Protein AF-A0A6A5FPY8-F1 (afdb_monomer_lite)

InterPro domains:
  IPR012336 Thioredoxin-like fold [PF13905] (32-132)
  IPR029520 Nucleoredoxin-like protein 1 [PTHR47109] (1-208)
  IPR036249 Thioredoxin-like superfamily [SSF52833] (29-131)

Secondary structure (DSSP, 8-state):
--GGGTT---EE--TT---BPPHHHHHHHHTTSEEEEEEE-TT-HHHHHHHHHHHHHHHHHH-TTT-SS--SEEEEEEE--SSHHHHHHHHTTS-TT-EE--TT-THHHHHHHHTT--SSSEEEEE-TTS-EEES--HHHHHHHGGGHHHHHHHHTT----TTS----TTT-----TTHHHHHHHHHHHHHHHHHHHHHHHHHHHHHHGGGSSSSSTTSSSSGGG----------------

pLDDT: mean 72.32, std 20.34, range [32.62, 96.38]

Organism: Perca fluviatilis (NCBI:txid8168)

Radius of gyration: 36.32 Å; chains: 1; bounding box: 71×103×71 Å

Structure (mmCIF, N/CA/C/O backbone):
data_AF-A0A6A5FPY8-F1
#
_entry.id   AF-A0A6A5FPY8-F1
#
loop_
_atom_site.group_PDB
_atom_site.id
_atom_site.type_symbol
_atom_site.label_atom_id
_atom_site.label_alt_id
_atom_site.label_comp_id
_atom_site.label_asym_id
_atom_site.label_entity_id
_atom_site.label_seq_id
_atom_site.pdbx_PDB_ins_code
_atom_site.Cartn_x
_atom_site.Cartn_y
_atom_site.Cartn_z
_atom_site.occupancy
_atom_site.B_iso_or_equiv
_atom_site.auth_seq_id
_atom_site.auth_comp_id
_atom_site.auth_asym_id
_atom_site.auth_atom_id
_atom_site.pdbx_PDB_model_num
ATOM 1 N N . MET A 1 1 ? -8.869 -0.050 -17.313 1.00 49.41 1 MET A N 1
ATOM 2 C CA . MET A 1 1 ? -8.690 1.344 -16.833 1.00 49.41 1 MET A CA 1
ATOM 3 C C . MET A 1 1 ? -9.143 1.339 -15.377 1.00 49.41 1 MET A C 1
ATOM 5 O O . MET A 1 1 ? -9.739 0.342 -15.009 1.00 49.41 1 MET A O 1
ATOM 9 N N . VAL A 1 2 ? -8.739 2.284 -14.524 1.00 54.38 2 VAL A N 1
ATOM 10 C CA . VAL A 1 2 ? -8.772 2.141 -13.049 1.00 54.38 2 VAL A CA 1
ATOM 11 C C . VAL A 1 2 ? -10.206 2.131 -12.484 1.00 54.38 2 VAL A C 1
ATOM 13 O O . VAL A 1 2 ? -10.597 3.055 -11.789 1.00 54.38 2 VAL A O 1
ATOM 16 N N . ASP A 1 3 ? -10.989 1.095 -12.788 1.00 65.38 3 ASP A N 1
ATOM 17 C CA . ASP A 1 3 ? -12.426 0.987 -12.502 1.00 65.38 3 ASP A CA 1
ATOM 18 C C . ASP A 1 3 ? -12.704 0.704 -11.019 1.00 65.38 3 ASP A C 1
ATOM 20 O O . ASP A 1 3 ? -13.787 0.988 -10.518 1.00 65.38 3 ASP A O 1
ATOM 24 N N . LEU A 1 4 ? -11.712 0.181 -10.286 1.00 75.19 4 LEU A N 1
ATOM 25 C CA . LEU A 1 4 ? -11.880 -0.237 -8.891 1.00 75.19 4 LEU A CA 1
ATOM 26 C C . LEU A 1 4 ? -12.152 0.936 -7.933 1.00 75.19 4 LEU A C 1
ATOM 28 O O . LEU A 1 4 ? -12.742 0.730 -6.879 1.00 75.19 4 LEU A O 1
ATOM 32 N N . PHE A 1 5 ? -11.722 2.152 -8.271 1.00 76.38 5 PHE A N 1
ATOM 33 C CA . PHE A 1 5 ? -11.890 3.337 -7.420 1.00 76.38 5 PHE A CA 1
ATOM 34 C C . PHE A 1 5 ? -12.596 4.495 -8.142 1.00 76.38 5 PHE A C 1
ATOM 36 O O . PHE A 1 5 ? -12.531 5.632 -7.680 1.00 76.38 5 PHE A O 1
ATOM 43 N N . VAL A 1 6 ? -13.282 4.217 -9.258 1.00 69.25 6 VAL A N 1
ATOM 44 C CA . VAL A 1 6 ? -14.141 5.206 -9.935 1.00 69.25 6 VAL A CA 1
ATOM 45 C C . VAL A 1 6 ? -15.268 5.616 -8.988 1.00 69.25 6 VAL A C 1
ATOM 47 O O . VAL A 1 6 ? -15.821 4.774 -8.280 1.00 69.25 6 VAL A O 1
ATOM 50 N N . ASP A 1 7 ? -15.562 6.917 -8.938 1.00 68.88 7 ASP A N 1
ATOM 51 C CA . ASP A 1 7 ? -16.538 7.539 -8.029 1.00 68.88 7 ASP A CA 1
ATOM 52 C C . ASP A 1 7 ? -16.247 7.369 -6.525 1.00 68.88 7 ASP A C 1
ATOM 54 O O . ASP A 1 7 ? -17.123 7.599 -5.684 1.00 68.88 7 ASP A O 1
ATOM 58 N N . ARG A 1 8 ? -15.026 6.967 -6.149 1.00 75.06 8 ARG A N 1
ATOM 59 C CA . ARG A 1 8 ? -14.618 6.827 -4.743 1.00 75.06 8 ARG A CA 1
ATOM 60 C C . ARG A 1 8 ? -13.707 7.962 -4.318 1.00 75.06 8 ARG A C 1
ATOM 62 O O . ARG A 1 8 ? -13.007 8.554 -5.131 1.00 75.06 8 ARG A O 1
ATOM 69 N N . VAL A 1 9 ? -13.716 8.246 -3.021 1.00 74.31 9 VAL A N 1
ATOM 70 C CA . VAL A 1 9 ? -12.859 9.263 -2.415 1.00 74.31 9 VAL A CA 1
ATOM 71 C C . VAL A 1 9 ? -11.722 8.549 -1.698 1.00 74.31 9 VAL A C 1
ATOM 73 O O . VAL A 1 9 ? -11.951 7.781 -0.766 1.00 74.31 9 VAL A O 1
ATOM 76 N N . LEU A 1 10 ? -10.495 8.789 -2.155 1.00 79.50 10 LEU A N 1
ATOM 77 C CA . LEU A 1 10 ? -9.287 8.365 -1.458 1.00 79.50 10 LEU A CA 1
ATOM 78 C C . LEU A 1 10 ? -8.707 9.560 -0.714 1.00 79.50 10 LEU A C 1
ATOM 80 O O . LEU A 1 10 ? -8.643 10.668 -1.250 1.00 79.50 10 LEU A O 1
ATOM 84 N N . VAL A 1 11 ? -8.285 9.315 0.520 1.00 80.12 11 VAL A N 1
ATOM 85 C CA . VAL A 1 11 ? -7.683 10.331 1.377 1.00 80.12 11 VAL A CA 1
ATOM 86 C C . VAL A 1 11 ? -6.185 10.090 1.427 1.00 80.12 11 VAL A C 1
ATOM 88 O O . VAL A 1 11 ? -5.723 8.957 1.597 1.00 80.12 11 VAL A O 1
ATOM 91 N N . LYS A 1 12 ? -5.401 11.152 1.265 1.00 78.75 12 LYS A N 1
ATOM 92 C CA . LYS A 1 12 ? -3.952 11.076 1.432 1.00 78.75 12 LYS A CA 1
ATOM 93 C C . LYS A 1 12 ? -3.601 11.107 2.917 1.00 78.75 12 LYS A C 1
ATOM 95 O O . LYS A 1 12 ? -4.128 11.931 3.661 1.00 78.75 12 LYS A O 1
ATOM 100 N N . ASN A 1 13 ? -2.654 10.271 3.341 1.00 75.62 13 ASN A N 1
ATOM 101 C CA . ASN A 1 13 ? -2.117 10.272 4.707 1.00 75.62 13 ASN A CA 1
ATOM 102 C C . ASN A 1 13 ? -1.183 11.477 4.962 1.00 75.62 13 ASN A C 1
ATOM 104 O O . ASN A 1 13 ? -0.002 11.330 5.283 1.00 75.62 13 ASN A O 1
ATOM 108 N N . ASN A 1 14 ? -1.700 12.690 4.761 1.00 66.06 14 ASN A N 1
ATOM 109 C CA . ASN A 1 14 ? -1.032 13.929 5.136 1.00 66.06 14 ASN A CA 1
ATOM 110 C C . ASN A 1 14 ? -1.358 14.280 6.599 1.00 66.06 14 ASN A C 1
ATOM 112 O O . ASN A 1 14 ? -2.357 13.825 7.146 1.00 66.06 14 ASN A O 1
ATOM 116 N N . THR A 1 15 ? -0.510 15.102 7.219 1.00 51.16 15 THR A N 1
ATOM 117 C CA . THR A 1 15 ? -0.594 15.529 8.627 1.00 51.16 15 THR A CA 1
ATOM 118 C C . THR A 1 15 ? -1.984 16.044 9.015 1.00 51.16 15 THR A C 1
ATOM 120 O O . THR A 1 15 ? -2.417 15.788 10.133 1.00 51.16 15 THR A O 1
ATOM 123 N N . ASP A 1 16 ? -2.680 16.698 8.083 1.00 52.81 16 ASP A N 1
ATOM 124 C CA . ASP A 1 16 ? -3.995 17.295 8.317 1.00 52.81 16 ASP A CA 1
ATOM 125 C C . ASP A 1 16 ? -5.167 16.401 7.862 1.00 52.81 16 ASP A C 1
ATOM 127 O O . ASP A 1 16 ? -6.304 16.704 8.167 1.00 52.81 16 ASP A O 1
ATOM 131 N N . GLN A 1 17 ? -4.922 15.299 7.135 1.00 57.72 17 GLN A N 1
ATOM 132 C CA . GLN A 1 17 ? -5.954 14.421 6.533 1.00 57.72 17 GLN A CA 1
ATOM 133 C C . GLN A 1 17 ? -7.037 15.137 5.682 1.00 57.72 17 GLN A C 1
ATOM 135 O O . GLN A 1 17 ? -8.023 14.522 5.287 1.00 57.72 17 GLN A O 1
ATOM 140 N N . ASP A 1 18 ? -6.827 16.408 5.329 1.00 54.47 18 ASP A N 1
ATOM 141 C CA . ASP A 1 18 ? -7.826 17.271 4.680 1.00 54.47 18 ASP A CA 1
ATOM 142 C C . ASP A 1 18 ? -7.813 17.214 3.137 1.00 54.47 18 ASP A C 1
ATOM 144 O O . ASP A 1 18 ? -8.679 17.787 2.468 1.00 54.47 18 ASP A O 1
ATOM 148 N N . GLU A 1 19 ? -6.814 16.558 2.536 1.00 59.34 19 GLU A N 1
ATOM 149 C CA . GLU A 1 19 ? -6.690 16.438 1.078 1.00 59.34 19 GLU A CA 1
ATOM 150 C C . GLU A 1 19 ? -7.495 15.235 0.571 1.00 59.34 19 GLU A C 1
ATOM 152 O O . GLU A 1 19 ? -7.012 14.099 0.542 1.00 59.34 19 GLU A O 1
ATOM 157 N N . LEU A 1 20 ? -8.735 15.507 0.158 1.00 61.75 20 LEU A N 1
ATOM 158 C CA . LEU A 1 20 ? -9.542 14.587 -0.641 1.00 61.75 20 LEU A CA 1
ATOM 159 C C . LEU A 1 20 ? -9.089 14.685 -2.100 1.00 61.75 20 LEU A C 1
ATOM 161 O O . LEU A 1 20 ? -9.213 15.752 -2.707 1.00 61.75 20 LEU A O 1
ATOM 165 N N . ASP A 1 21 ? -8.585 13.592 -2.673 1.00 65.38 21 ASP A N 1
ATOM 166 C CA . ASP A 1 21 ? -8.307 13.565 -4.108 1.00 65.38 21 ASP A CA 1
ATOM 167 C C . ASP A 1 21 ? -9.646 13.490 -4.870 1.00 65.38 21 ASP A C 1
ATOM 169 O O . ASP A 1 21 ? -10.516 12.660 -4.588 1.00 65.38 21 ASP A O 1
ATOM 173 N N . THR A 1 22 ? -9.819 14.357 -5.866 1.00 67.31 22 THR A N 1
ATOM 174 C CA . THR A 1 22 ? -10.908 14.233 -6.843 1.00 67.31 22 THR A CA 1
ATOM 175 C C . THR A 1 22 ? -10.728 12.965 -7.681 1.00 67.31 22 THR A C 1
ATOM 177 O O . THR A 1 22 ? -9.615 12.468 -7.848 1.00 67.31 22 THR A O 1
ATOM 180 N N . GLU A 1 23 ? -11.800 12.464 -8.300 1.00 67.62 23 GLU A N 1
ATOM 181 C CA . GLU A 1 23 ? -11.752 11.282 -9.181 1.00 67.62 23 GLU A CA 1
ATOM 182 C C . GLU A 1 23 ? -10.615 11.365 -10.220 1.00 67.62 23 GLU A C 1
ATOM 184 O O . GLU A 1 23 ? -9.864 10.414 -10.439 1.00 67.62 23 GLU A O 1
ATOM 189 N N . ARG A 1 24 ? -10.421 12.546 -10.818 1.00 70.06 24 ARG A N 1
ATOM 190 C CA . ARG A 1 24 ? -9.355 12.781 -11.797 1.00 70.06 24 ARG A CA 1
ATOM 191 C C . ARG A 1 24 ? -7.959 12.648 -11.187 1.00 70.06 24 ARG A C 1
ATOM 193 O O . ARG A 1 24 ? -7.063 12.131 -11.851 1.00 70.06 24 ARG A O 1
ATOM 200 N N . GLU A 1 25 ? -7.757 13.132 -9.967 1.00 75.38 25 GLU A N 1
ATOM 201 C CA . GLU A 1 25 ? -6.478 13.027 -9.257 1.00 75.38 25 GLU A CA 1
ATOM 202 C C . GLU A 1 25 ? -6.195 11.576 -8.865 1.00 75.38 25 GLU A C 1
ATOM 204 O O . GLU A 1 25 ? -5.083 11.096 -9.083 1.00 75.38 25 GLU A O 1
ATOM 209 N N . ILE A 1 26 ? -7.216 10.842 -8.415 1.00 75.06 26 ILE A N 1
ATOM 210 C CA . ILE A 1 26 ? -7.130 9.404 -8.129 1.00 75.06 26 ILE A CA 1
ATOM 211 C C . ILE A 1 26 ? -6.704 8.636 -9.380 1.00 75.06 26 ILE A C 1
ATOM 213 O O . ILE A 1 26 ? -5.723 7.893 -9.346 1.00 75.06 26 ILE A O 1
ATOM 217 N N . VAL A 1 27 ? -7.381 8.850 -10.511 1.00 73.31 27 VAL A N 1
ATOM 218 C CA . VAL A 1 27 ? -7.033 8.179 -11.771 1.00 73.31 27 VAL A CA 1
ATOM 219 C C . VAL A 1 27 ? -5.588 8.483 -12.167 1.00 73.31 27 VAL A C 1
ATOM 221 O O . VAL A 1 27 ? -4.856 7.556 -12.502 1.00 73.31 27 VAL A O 1
ATOM 224 N N . MET A 1 28 ? -5.143 9.738 -12.069 1.00 76.25 28 MET A N 1
ATOM 225 C CA . MET A 1 28 ? -3.758 10.115 -12.383 1.00 76.25 28 MET A CA 1
ATOM 226 C C . MET A 1 28 ? -2.737 9.456 -11.448 1.00 76.25 28 MET A C 1
ATOM 228 O O . MET A 1 28 ? -1.689 8.998 -11.905 1.00 76.25 28 MET A O 1
ATOM 232 N N . ARG A 1 29 ? -3.036 9.356 -10.146 1.00 77.38 29 ARG A N 1
ATOM 233 C CA . ARG A 1 29 ? -2.152 8.692 -9.177 1.00 77.38 29 ARG A CA 1
ATOM 234 C C . ARG A 1 29 ? -2.042 7.195 -9.431 1.00 77.38 29 ARG A C 1
ATOM 236 O O . ARG A 1 29 ? -0.951 6.653 -9.301 1.00 77.38 29 ARG A O 1
ATOM 243 N N . LEU A 1 30 ? -3.143 6.530 -9.771 1.00 81.94 30 LEU A N 1
ATOM 244 C CA . LEU A 1 30 ? -3.200 5.072 -9.915 1.00 81.94 30 LEU A CA 1
ATOM 245 C C . LEU A 1 30 ? -2.807 4.590 -11.324 1.00 81.94 30 LEU A C 1
ATOM 247 O O . LEU A 1 30 ? -2.454 3.425 -11.510 1.00 81.94 30 LEU A O 1
ATOM 251 N N . GLN A 1 31 ? -2.854 5.464 -12.332 1.00 81.88 31 GLN A N 1
ATOM 252 C CA . GLN A 1 31 ? -2.585 5.094 -13.717 1.00 81.88 31 GLN A CA 1
ATOM 253 C C . GLN A 1 31 ? -1.146 4.600 -13.922 1.00 81.88 31 GLN A C 1
ATOM 255 O O . GLN A 1 31 ? -0.181 5.276 -13.577 1.00 81.88 31 GLN A O 1
ATOM 260 N N . ASN A 1 32 ? -1.007 3.446 -14.588 1.00 83.88 32 ASN A N 1
ATOM 261 C CA . ASN A 1 32 ? 0.286 2.827 -14.914 1.00 83.88 32 ASN A CA 1
ATOM 262 C C . ASN A 1 32 ? 1.158 2.570 -13.669 1.00 83.88 32 ASN A C 1
ATOM 264 O O . ASN A 1 32 ? 2.377 2.731 -13.724 1.00 83.88 32 ASN A O 1
ATOM 268 N N . ARG A 1 33 ? 0.530 2.193 -12.549 1.00 88.06 33 ARG A N 1
ATOM 269 C CA . ARG A 1 33 ? 1.211 1.808 -11.310 1.00 88.06 33 ARG A CA 1
ATOM 270 C C . ARG A 1 33 ? 0.676 0.484 -10.782 1.00 88.06 33 ARG A C 1
ATOM 272 O O . ARG A 1 33 ? -0.492 0.158 -10.977 1.00 88.06 33 ARG A O 1
ATOM 279 N N . ILE A 1 34 ? 1.538 -0.271 -10.110 1.00 91.38 34 ILE A N 1
ATOM 280 C CA . ILE A 1 34 ? 1.124 -1.400 -9.277 1.00 91.38 34 ILE A CA 1
ATOM 281 C C . ILE A 1 34 ? 0.449 -0.839 -8.026 1.00 91.38 34 ILE A C 1
ATOM 283 O O . ILE A 1 34 ? 0.958 0.094 -7.400 1.00 91.38 34 ILE A O 1
ATOM 287 N N . LEU A 1 35 ? -0.687 -1.421 -7.654 1.00 92.44 35 LEU A N 1
ATOM 288 C CA . LEU A 1 35 ? -1.410 -1.048 -6.442 1.00 92.44 35 LEU A CA 1
ATOM 289 C C . LEU A 1 35 ? -1.190 -2.106 -5.369 1.00 92.44 35 LEU A C 1
ATOM 291 O O . LEU A 1 35 ? -1.339 -3.297 -5.625 1.00 92.44 35 LEU A O 1
ATOM 295 N N . MET A 1 36 ? -0.873 -1.668 -4.158 1.00 94.69 36 MET A N 1
ATOM 296 C CA . MET A 1 36 ? -0.806 -2.511 -2.972 1.00 94.69 36 MET A CA 1
ATOM 297 C C . MET A 1 36 ? -1.975 -2.165 -2.064 1.00 94.69 36 MET A C 1
ATOM 299 O O . MET A 1 36 ? -1.989 -1.100 -1.449 1.00 94.69 36 MET A O 1
ATOM 303 N N . LEU A 1 37 ? -2.946 -3.066 -1.970 1.00 94.81 37 LEU A N 1
ATOM 304 C CA . LEU A 1 37 ? -4.042 -2.952 -1.019 1.00 94.81 37 LEU A CA 1
ATOM 305 C C . LEU A 1 37 ? -3.619 -3.614 0.288 1.00 94.81 37 LEU A C 1
ATOM 307 O O . LEU A 1 37 ? -3.503 -4.839 0.365 1.00 94.81 37 LEU A O 1
ATOM 311 N N . TYR A 1 38 ? -3.369 -2.802 1.306 1.00 95.62 38 TYR A N 1
ATOM 312 C CA . TYR A 1 38 ? -2.981 -3.274 2.623 1.00 95.62 38 TYR A CA 1
ATOM 313 C C . TYR A 1 38 ? -4.192 -3.334 3.550 1.00 95.62 38 TYR A C 1
ATOM 315 O O . TYR A 1 38 ? -4.681 -2.307 4.021 1.00 95.62 38 TYR A O 1
ATOM 323 N N . PHE A 1 39 ? -4.652 -4.552 3.823 1.00 95.19 39 PHE A N 1
ATOM 324 C CA . PHE A 1 39 ? -5.707 -4.832 4.786 1.00 95.19 39 PHE A CA 1
ATOM 325 C C . PHE A 1 39 ? -5.082 -5.078 6.155 1.00 95.19 39 PHE A C 1
ATOM 327 O O . PHE A 1 39 ? -4.339 -6.047 6.352 1.00 95.19 39 PHE A O 1
ATOM 334 N N . ALA A 1 40 ? -5.400 -4.206 7.107 1.00 94.19 40 ALA A N 1
ATOM 335 C CA . ALA A 1 40 ? -4.890 -4.297 8.467 1.00 94.19 40 ALA A CA 1
ATOM 336 C C . ALA A 1 40 ? -5.876 -3.723 9.488 1.00 94.19 40 ALA A C 1
ATOM 338 O O . ALA A 1 40 ? -6.875 -3.087 9.149 1.00 94.19 40 ALA A O 1
ATOM 339 N N . SER A 1 41 ? -5.582 -3.993 10.756 1.00 92.50 41 SER A N 1
ATOM 340 C CA . SER A 1 41 ? -6.270 -3.405 11.899 1.00 92.50 41 SER A CA 1
ATOM 341 C C . SER A 1 41 ? -5.267 -3.111 13.012 1.00 92.50 41 SER A C 1
ATOM 343 O O . SER A 1 41 ? -4.366 -3.910 13.278 1.00 92.50 41 SER A O 1
ATOM 345 N N . ALA A 1 42 ? -5.458 -1.990 13.702 1.00 90.56 42 ALA A N 1
ATOM 346 C CA . ALA A 1 42 ? -4.728 -1.602 14.898 1.00 90.56 42 ALA A CA 1
ATOM 347 C C . ALA A 1 42 ? -4.873 -2.627 16.034 1.00 90.56 42 ALA A C 1
ATOM 349 O O . ALA A 1 42 ? -3.939 -2.807 16.812 1.00 90.56 42 ALA A O 1
ATOM 350 N N . ALA A 1 43 ? -6.005 -3.332 16.122 1.00 89.62 43 ALA A N 1
ATOM 351 C CA . ALA A 1 43 ? -6.233 -4.365 17.134 1.00 89.62 43 ALA A CA 1
ATOM 352 C C . ALA A 1 43 ? -5.411 -5.647 16.890 1.00 89.62 43 ALA A C 1
ATOM 354 O O . ALA A 1 43 ? -5.303 -6.495 17.775 1.00 89.62 43 ALA A O 1
ATOM 355 N N . CYS A 1 44 ? -4.835 -5.807 15.696 1.00 90.44 44 CYS A N 1
ATOM 356 C CA . CYS A 1 44 ? -4.111 -7.003 15.295 1.00 90.44 44 CYS A CA 1
ATOM 357 C C . CYS A 1 44 ? -2.601 -6.852 15.543 1.00 90.44 44 CYS A C 1
ATOM 359 O O . CYS A 1 44 ? -1.934 -6.027 14.918 1.00 90.44 44 CYS A O 1
ATOM 361 N N . GLU A 1 45 ? -2.037 -7.677 16.429 1.00 91.00 45 GLU A N 1
ATOM 362 C CA . GLU A 1 45 ? -0.616 -7.603 16.797 1.00 91.00 45 GLU A CA 1
ATOM 363 C C . GLU A 1 45 ? 0.319 -7.891 15.610 1.00 91.00 45 GLU A C 1
ATOM 365 O O . GLU A 1 45 ? 1.283 -7.156 15.390 1.00 91.00 45 GLU A O 1
ATOM 370 N N . SER A 1 46 ? 0.004 -8.895 14.786 1.00 92.69 46 SER A N 1
ATOM 371 C CA . SER A 1 46 ? 0.787 -9.218 13.584 1.00 92.69 46 SER A CA 1
ATOM 372 C C . SER A 1 46 ? 0.809 -8.055 12.583 1.00 92.69 46 SER A C 1
ATOM 374 O O . SER A 1 46 ? 1.843 -7.799 11.968 1.00 92.69 46 SER A O 1
ATOM 376 N N . CYS A 1 47 ? -0.283 -7.288 12.468 1.00 93.06 47 CYS A N 1
ATOM 377 C CA . CYS A 1 47 ? -0.324 -6.074 11.645 1.00 93.06 47 CYS A CA 1
ATOM 378 C C . CYS A 1 47 ? 0.605 -4.986 12.193 1.00 93.06 47 CYS A C 1
ATOM 380 O O . CYS A 1 47 ? 1.275 -4.304 11.419 1.00 9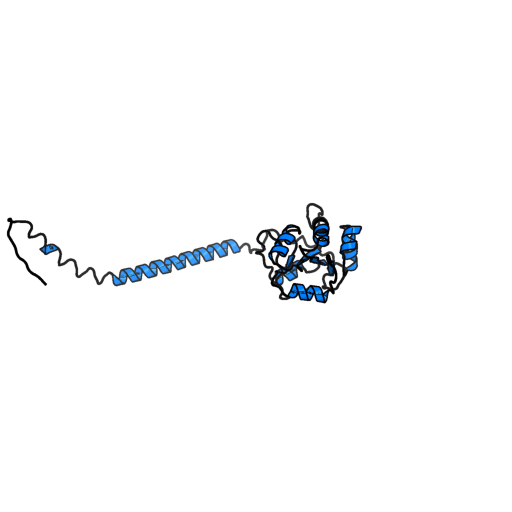3.06 47 CYS A O 1
ATOM 382 N N . GLN A 1 48 ? 0.673 -4.825 13.519 1.00 91.56 48 GLN A N 1
ATOM 383 C CA . GLN A 1 48 ? 1.573 -3.853 14.143 1.00 91.56 48 GLN A CA 1
ATOM 384 C C . GLN A 1 48 ? 3.047 -4.224 13.959 1.00 91.56 48 GLN A C 1
ATOM 386 O O . GLN A 1 48 ? 3.869 -3.333 13.756 1.00 91.56 48 GLN A O 1
ATOM 391 N N . GLN A 1 49 ? 3.375 -5.516 14.010 1.00 93.06 49 GLN A N 1
ATOM 392 C CA . GLN A 1 49 ? 4.733 -6.010 13.768 1.00 93.06 49 GLN A CA 1
ATOM 393 C C . GLN A 1 49 ? 5.137 -5.881 12.293 1.00 93.06 49 GLN A C 1
ATOM 395 O O . GLN A 1 49 ? 6.291 -5.579 12.001 1.00 93.06 49 GLN A O 1
ATOM 400 N N . PHE A 1 50 ? 4.193 -6.071 11.365 1.00 94.19 50 PHE A N 1
ATOM 401 C CA . PHE A 1 50 ? 4.446 -5.981 9.926 1.00 94.19 50 PHE A CA 1
ATOM 402 C C . PHE A 1 50 ? 4.495 -4.539 9.395 1.00 94.19 50 PHE A C 1
ATOM 404 O O . PHE A 1 50 ? 5.244 -4.257 8.461 1.00 94.19 50 PHE A O 1
ATOM 411 N N . ALA A 1 51 ? 3.741 -3.612 9.996 1.00 92.31 51 ALA A N 1
ATOM 412 C CA . ALA A 1 51 ? 3.693 -2.205 9.593 1.00 92.31 51 ALA A CA 1
ATOM 413 C C . ALA A 1 51 ? 5.074 -1.546 9.371 1.00 92.31 51 ALA A C 1
ATOM 415 O O . ALA A 1 51 ? 5.264 -0.984 8.295 1.00 92.31 51 ALA A O 1
ATOM 416 N N . PRO A 1 52 ? 6.061 -1.626 10.293 1.00 93.31 52 PRO A N 1
ATOM 417 C CA . PRO A 1 52 ? 7.374 -1.019 10.062 1.00 93.31 52 PRO A CA 1
ATOM 418 C C . PRO A 1 52 ? 8.112 -1.634 8.866 1.00 93.31 52 PRO A C 1
ATOM 420 O O . PRO A 1 52 ? 8.778 -0.913 8.130 1.00 93.31 52 PRO A O 1
ATOM 423 N N . THR A 1 53 ? 7.972 -2.943 8.636 1.00 93.88 53 THR A N 1
ATOM 424 C CA . THR A 1 53 ? 8.568 -3.612 7.471 1.00 93.88 53 THR A CA 1
ATOM 425 C C . THR A 1 53 ? 7.932 -3.139 6.170 1.00 93.88 53 THR A C 1
ATOM 427 O O . THR A 1 53 ? 8.638 -2.908 5.194 1.00 93.88 53 THR A O 1
ATOM 430 N N . LEU A 1 54 ? 6.608 -2.965 6.153 1.00 93.56 54 LEU A N 1
ATOM 431 C CA . LEU A 1 54 ? 5.897 -2.433 4.993 1.00 93.56 54 LEU A CA 1
ATOM 432 C C . LEU A 1 54 ? 6.293 -0.978 4.702 1.00 93.56 54 LEU A C 1
ATOM 434 O O . LEU A 1 54 ? 6.480 -0.623 3.541 1.00 93.56 54 LEU A O 1
ATOM 438 N N . THR A 1 55 ? 6.438 -0.158 5.746 1.00 92.12 55 THR A N 1
ATOM 439 C CA . THR A 1 55 ? 6.887 1.236 5.636 1.00 92.12 55 THR A CA 1
ATOM 440 C C . THR A 1 55 ? 8.288 1.309 5.029 1.00 92.12 55 THR A C 1
ATOM 442 O O . THR A 1 55 ? 8.458 1.958 4.002 1.00 92.12 55 THR A O 1
ATOM 445 N N . ASP A 1 56 ? 9.258 0.573 5.583 1.00 92.44 56 ASP A N 1
ATOM 446 C CA . ASP A 1 56 ? 10.635 0.519 5.064 1.00 92.44 56 ASP A CA 1
ATOM 447 C C . ASP A 1 56 ? 10.685 -0.016 3.623 1.00 92.44 56 ASP A C 1
ATOM 449 O O . ASP A 1 56 ? 11.367 0.551 2.771 1.00 92.44 56 ASP A O 1
ATOM 453 N N . PHE A 1 57 ? 9.908 -1.058 3.309 1.00 93.44 57 PHE A N 1
ATOM 454 C CA . PHE A 1 57 ? 9.785 -1.581 1.946 1.00 93.44 57 PHE A CA 1
ATOM 455 C C . PHE A 1 57 ? 9.289 -0.513 0.962 1.00 93.44 57 PHE A C 1
ATOM 457 O O . PHE A 1 57 ? 9.872 -0.337 -0.108 1.00 93.44 57 PHE A O 1
ATOM 464 N N . PHE A 1 58 ? 8.224 0.207 1.317 1.00 91.19 58 PHE A N 1
ATOM 465 C CA . PHE A 1 58 ? 7.631 1.219 0.449 1.00 91.19 58 PHE A CA 1
ATOM 466 C C . PHE A 1 58 ? 8.549 2.434 0.277 1.00 91.19 58 PHE A C 1
ATOM 468 O O . PHE A 1 58 ? 8.728 2.915 -0.843 1.00 91.19 58 PHE A O 1
ATOM 475 N N . GLU A 1 59 ? 9.168 2.913 1.356 1.00 89.81 59 GLU A N 1
ATOM 476 C CA . GLU A 1 59 ? 10.102 4.043 1.321 1.00 89.81 59 GLU A CA 1
ATOM 477 C C . GLU A 1 59 ? 11.345 3.720 0.488 1.00 89.81 59 GLU A C 1
ATOM 479 O O . GLU A 1 59 ? 11.715 4.506 -0.378 1.00 89.81 59 GLU A O 1
ATOM 484 N N . ARG A 1 60 ? 11.932 2.526 0.630 1.00 89.62 60 ARG A N 1
ATOM 485 C CA . ARG A 1 60 ? 13.085 2.112 -0.194 1.00 89.62 60 ARG A CA 1
ATOM 486 C C . ARG A 1 60 ? 12.797 2.064 -1.687 1.00 89.62 60 ARG A C 1
ATOM 488 O O . ARG A 1 60 ? 13.722 2.178 -2.484 1.00 89.62 60 ARG A O 1
ATOM 495 N N . LEU A 1 61 ? 11.538 1.862 -2.064 1.00 87.75 61 LEU A N 1
ATOM 496 C CA . LEU A 1 61 ? 11.118 1.812 -3.459 1.00 87.75 61 LEU A CA 1
ATOM 497 C C . LEU A 1 61 ? 10.671 3.172 -3.997 1.00 87.75 61 LEU A C 1
ATOM 499 O O . LEU A 1 61 ? 10.645 3.344 -5.209 1.00 87.75 61 LEU A O 1
ATOM 503 N N . THR A 1 62 ? 10.285 4.126 -3.147 1.00 85.12 62 THR A N 1
ATOM 504 C CA . THR A 1 62 ? 9.598 5.358 -3.588 1.00 85.12 62 THR A CA 1
ATOM 505 C C . THR A 1 62 ? 10.238 6.659 -3.113 1.00 85.12 62 THR A C 1
ATOM 507 O O . THR A 1 62 ? 9.867 7.726 -3.608 1.00 85.12 62 THR A O 1
ATOM 510 N N . ASP A 1 63 ? 11.164 6.607 -2.160 1.00 83.44 63 ASP A N 1
ATOM 511 C CA . ASP A 1 63 ? 11.848 7.778 -1.628 1.00 83.44 63 ASP A CA 1
ATOM 512 C C . ASP A 1 63 ? 13.131 8.080 -2.412 1.00 83.44 63 ASP A C 1
ATOM 514 O O . ASP A 1 63 ? 13.943 7.192 -2.685 1.00 83.44 63 ASP A O 1
ATOM 518 N N . GLU A 1 64 ? 13.319 9.357 -2.737 1.00 79.12 64 GLU A N 1
ATOM 519 C CA . GLU A 1 64 ? 14.481 9.871 -3.466 1.00 79.12 64 GLU A CA 1
ATOM 520 C C . GLU A 1 64 ? 15.790 9.654 -2.702 1.00 79.12 64 GLU A C 1
ATOM 522 O O . GLU A 1 64 ? 16.862 9.597 -3.301 1.00 79.12 64 GLU A O 1
ATOM 527 N N .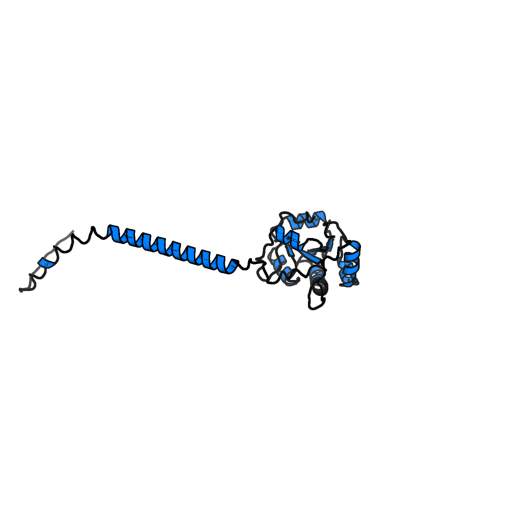 PHE A 1 65 ? 15.718 9.494 -1.377 1.00 78.25 65 PHE A N 1
ATOM 528 C CA . PHE A 1 65 ? 16.880 9.152 -0.569 1.00 78.25 65 PHE A CA 1
ATOM 529 C C . PHE A 1 65 ? 17.464 7.775 -0.921 1.00 78.25 65 PHE A C 1
ATOM 531 O O . PHE A 1 65 ? 18.677 7.580 -0.822 1.00 78.25 65 PHE A O 1
ATOM 538 N N . TYR A 1 66 ? 16.621 6.815 -1.316 1.00 78.12 66 TYR A N 1
ATOM 539 C CA . TYR A 1 66 ? 17.044 5.441 -1.603 1.00 78.12 66 TYR A CA 1
ATOM 540 C C . TYR A 1 66 ? 17.194 5.158 -3.094 1.00 78.12 66 TYR A C 1
ATOM 542 O O . TYR A 1 66 ? 18.023 4.329 -3.474 1.00 78.12 66 TYR A O 1
ATOM 550 N N . VAL A 1 67 ? 16.396 5.818 -3.935 1.00 77.50 67 VAL A N 1
ATOM 551 C CA . VAL A 1 67 ? 16.366 5.571 -5.376 1.00 77.50 67 VAL A CA 1
ATOM 552 C C . VAL A 1 67 ? 16.337 6.876 -6.159 1.00 77.50 67 VAL A C 1
ATOM 554 O O . VAL A 1 67 ? 15.512 7.744 -5.908 1.00 77.50 67 VAL A O 1
ATOM 557 N N . ASP A 1 68 ? 17.163 6.967 -7.204 1.00 70.38 68 ASP A N 1
ATOM 558 C CA . ASP A 1 68 ? 17.119 8.094 -8.151 1.00 70.38 68 ASP A CA 1
ATOM 559 C C . ASP A 1 68 ? 15.758 8.199 -8.863 1.00 70.38 68 ASP A C 1
ATOM 561 O O . ASP A 1 68 ? 15.403 9.240 -9.414 1.00 70.38 68 ASP A O 1
ATOM 565 N N . ARG A 1 69 ? 15.013 7.087 -8.920 1.00 72.69 69 ARG A N 1
ATOM 566 C CA . ARG A 1 69 ? 13.703 6.993 -9.563 1.00 72.69 69 ARG A CA 1
ATOM 567 C C . ARG A 1 69 ? 12.757 6.159 -8.718 1.00 72.69 69 ARG A C 1
ATOM 569 O O . ARG A 1 69 ? 12.948 4.952 -8.585 1.00 72.69 69 ARG A O 1
ATOM 576 N N . GLY A 1 70 ? 11.704 6.800 -8.220 1.00 79.12 70 GLY A N 1
ATOM 577 C CA . GLY A 1 70 ? 10.641 6.117 -7.495 1.00 79.12 70 GLY A CA 1
ATOM 578 C C . GLY A 1 70 ? 9.950 5.054 -8.354 1.00 79.12 70 GLY A C 1
ATOM 579 O O . GLY A 1 70 ? 9.641 5.271 -9.531 1.00 79.12 70 GLY A O 1
ATOM 580 N N . ALA A 1 71 ? 9.689 3.905 -7.742 1.00 83.69 71 ALA A N 1
ATOM 581 C CA . ALA A 1 71 ? 8.885 2.829 -8.286 1.00 83.69 71 ALA A CA 1
ATOM 582 C C . ALA A 1 71 ? 7.473 3.316 -8.644 1.00 83.69 71 ALA A C 1
ATOM 584 O O . ALA A 1 71 ? 6.878 4.168 -7.976 1.00 83.69 71 ALA A O 1
ATOM 585 N N . GLN A 1 72 ? 6.893 2.725 -9.688 1.00 86.69 72 GLN A N 1
ATOM 586 C CA . GLN A 1 72 ? 5.505 2.950 -10.086 1.00 86.69 72 GLN A CA 1
ATOM 587 C C . GLN A 1 72 ? 4.573 2.139 -9.179 1.00 86.69 72 GLN A C 1
ATOM 589 O O . GLN A 1 72 ? 3.900 1.210 -9.618 1.00 86.69 72 GLN A O 1
ATOM 594 N N . LEU A 1 73 ? 4.565 2.492 -7.895 1.00 88.56 73 LEU A N 1
ATOM 595 C CA . LEU A 1 73 ? 3.904 1.760 -6.823 1.00 88.56 73 LEU A CA 1
ATOM 596 C C . LEU A 1 73 ? 3.031 2.706 -5.995 1.00 88.56 73 LEU A C 1
ATOM 598 O O . LEU A 1 73 ? 3.456 3.813 -5.662 1.00 88.56 73 LEU A O 1
ATOM 602 N N . VAL A 1 74 ? 1.823 2.269 -5.645 1.00 90.38 74 VAL A N 1
ATOM 603 C CA . VAL A 1 74 ? 0.921 3.000 -4.745 1.00 90.38 74 VAL A CA 1
ATOM 604 C C . VAL A 1 74 ? 0.495 2.088 -3.610 1.00 90.38 74 VAL A C 1
ATOM 606 O O . VAL A 1 74 ? 0.022 0.978 -3.846 1.00 90.38 74 VAL A O 1
ATOM 609 N N . LEU A 1 75 ? 0.634 2.576 -2.380 1.00 92.00 75 LEU A N 1
ATOM 610 C CA . LEU A 1 75 ? 0.148 1.904 -1.183 1.00 92.00 75 LEU A CA 1
ATOM 611 C C . LEU A 1 75 ? -1.207 2.486 -0.779 1.00 92.00 75 LEU A C 1
ATOM 613 O O . LEU A 1 75 ? -1.307 3.686 -0.521 1.00 92.00 75 LEU A O 1
ATOM 617 N N . LEU A 1 76 ? -2.220 1.626 -0.698 1.00 92.12 76 LEU A N 1
ATOM 618 C CA . LEU A 1 76 ? -3.564 1.964 -0.247 1.00 92.12 76 LEU A CA 1
ATOM 619 C C . LEU A 1 76 ? -3.899 1.163 1.012 1.00 92.12 76 LEU A C 1
ATOM 621 O O . LEU A 1 76 ? -3.982 -0.064 0.983 1.00 92.12 76 LEU A O 1
ATOM 625 N N . TYR A 1 77 ? -4.082 1.863 2.126 1.00 93.75 77 TYR A N 1
ATOM 626 C CA . TYR A 1 77 ? -4.468 1.284 3.402 1.00 93.75 77 TYR A CA 1
ATOM 627 C C . TYR A 1 77 ? -5.987 1.148 3.509 1.00 93.75 77 TYR A C 1
ATOM 629 O O . TYR A 1 77 ? -6.739 2.110 3.343 1.00 93.75 77 TYR A O 1
ATOM 637 N N . ILE A 1 78 ? -6.434 -0.063 3.828 1.00 93.25 78 ILE A N 1
ATOM 638 C CA . ILE A 1 78 ? -7.834 -0.393 4.063 1.00 93.25 78 ILE A CA 1
ATOM 639 C C . ILE A 1 78 ? -7.949 -0.833 5.516 1.00 93.25 78 ILE A C 1
ATOM 641 O O . ILE A 1 78 ? -7.597 -1.960 5.877 1.00 93.25 78 ILE A O 1
ATOM 645 N N . SER A 1 79 ? -8.451 0.074 6.350 1.00 93.00 79 SER A N 1
ATOM 646 C CA . SER A 1 79 ? -8.720 -0.234 7.749 1.00 93.00 79 SER A CA 1
ATOM 647 C C . SER A 1 79 ? -9.870 -1.235 7.862 1.00 93.00 79 SER A C 1
ATOM 649 O O . SER A 1 79 ? -10.950 -1.027 7.304 1.00 93.00 79 SER A O 1
ATOM 651 N N . LEU A 1 80 ? -9.656 -2.290 8.644 1.00 91.81 80 LEU A N 1
ATOM 652 C CA . LEU A 1 80 ? -10.697 -3.199 9.132 1.00 91.81 80 LEU A CA 1
ATOM 653 C C . LEU A 1 80 ? -10.968 -2.998 10.632 1.00 91.81 80 LEU A C 1
ATOM 655 O O . LEU A 1 80 ? -11.462 -3.903 11.306 1.00 91.81 80 LEU A O 1
ATOM 659 N N . ASP A 1 81 ? -10.620 -1.816 11.143 1.00 91.06 81 ASP A N 1
ATOM 660 C CA . ASP A 1 81 ? -10.817 -1.424 12.534 1.00 91.06 81 ASP A CA 1
ATOM 661 C C . ASP A 1 81 ? -12.293 -1.227 12.878 1.00 91.06 81 ASP A C 1
ATOM 663 O O . ASP A 1 81 ? -13.148 -1.036 12.006 1.00 91.06 81 ASP A O 1
ATOM 667 N N . GLN A 1 82 ? -12.579 -1.270 14.180 1.00 87.94 82 GLN A N 1
ATOM 668 C CA . GLN A 1 82 ? -13.921 -1.068 14.731 1.00 87.94 82 GLN A CA 1
ATOM 669 C C . GLN A 1 82 ? -14.175 0.383 15.157 1.00 87.94 82 GLN A C 1
ATOM 671 O O . GLN A 1 82 ? -15.301 0.710 15.532 1.00 87.94 82 GLN A O 1
ATOM 676 N N . SER A 1 83 ? -13.151 1.241 15.123 1.00 90.81 83 SER A N 1
ATOM 677 C CA . SER A 1 83 ? -13.279 2.672 15.388 1.00 90.81 83 SER A CA 1
ATOM 678 C C . SER A 1 83 ? -12.358 3.510 14.500 1.00 90.81 83 SER A C 1
ATOM 680 O O . SER A 1 83 ? -11.300 3.056 14.062 1.00 90.81 83 SER A O 1
ATOM 682 N N . GLU A 1 84 ? -12.763 4.758 14.273 1.00 90.56 84 GLU A N 1
ATOM 683 C CA . GLU A 1 84 ? -11.980 5.773 13.563 1.00 90.56 84 GLU A CA 1
ATOM 684 C C . GLU A 1 84 ? -10.663 6.082 14.297 1.00 90.56 84 GLU A C 1
ATOM 686 O O . GLU A 1 84 ? -9.594 6.064 13.694 1.00 90.56 84 GLU A O 1
ATOM 691 N N . GLU A 1 85 ? -10.704 6.216 15.628 1.00 89.94 85 GLU A N 1
ATOM 692 C CA . GLU A 1 85 ? -9.513 6.451 16.462 1.00 89.94 85 GLU A CA 1
ATOM 693 C C . GLU A 1 85 ? -8.430 5.371 16.273 1.00 89.94 85 GLU A C 1
ATOM 695 O O . GLU A 1 85 ? -7.229 5.656 16.254 1.00 89.94 85 GLU A O 1
ATOM 700 N N . GLN A 1 86 ? -8.844 4.107 16.119 1.00 90.75 86 GLN A N 1
ATOM 701 C CA . GLN A 1 86 ? -7.929 2.997 15.845 1.00 90.75 86 GLN A CA 1
ATOM 702 C C . GLN A 1 86 ? -7.261 3.171 14.481 1.00 90.75 86 GLN A C 1
ATOM 704 O O . GLN A 1 86 ? -6.032 3.074 14.391 1.00 90.75 86 GLN A O 1
ATOM 709 N N . GLN A 1 87 ? -8.049 3.490 13.454 1.00 91.25 87 GLN A N 1
ATOM 710 C CA . GLN A 1 87 ? -7.557 3.771 12.110 1.00 91.25 87 GLN A CA 1
ATOM 711 C C . GLN A 1 87 ? -6.551 4.931 12.111 1.00 91.25 87 GLN A C 1
ATOM 713 O O . GLN A 1 87 ? -5.442 4.770 11.598 1.00 91.25 87 GLN A O 1
ATOM 718 N N . GLU A 1 88 ? -6.878 6.058 12.740 1.00 89.50 88 GLU A N 1
ATOM 719 C CA . GLU A 1 88 ? -5.981 7.214 12.843 1.00 89.50 88 GLU A CA 1
ATOM 720 C C . GLU A 1 88 ? -4.676 6.879 13.571 1.00 89.50 88 GLU A C 1
ATOM 722 O O . GLU A 1 88 ? -3.584 7.263 13.141 1.00 89.50 88 GLU A O 1
ATOM 727 N N . SER A 1 89 ? -4.763 6.147 14.685 1.00 90.12 89 SER A N 1
ATOM 728 C CA . SER A 1 89 ? -3.585 5.753 15.460 1.00 90.12 89 SER A CA 1
ATOM 729 C C . SER A 1 89 ? -2.629 4.871 14.650 1.00 90.12 89 SER A C 1
ATOM 731 O O . SER A 1 89 ? -1.409 4.965 14.806 1.00 90.12 89 SER A O 1
ATOM 733 N N . PHE A 1 90 ? -3.177 4.035 13.767 1.00 90.19 90 PHE A N 1
ATOM 734 C CA . PHE A 1 90 ? -2.410 3.133 12.922 1.00 90.19 90 PHE A CA 1
ATOM 735 C C . PHE A 1 90 ? -1.841 3.839 11.690 1.00 90.19 90 PHE A C 1
ATOM 737 O O . PHE A 1 90 ? -0.687 3.599 11.338 1.00 90.19 90 PHE A O 1
ATOM 744 N N . LEU A 1 91 ? -2.589 4.774 11.096 1.00 89.69 91 LEU A N 1
ATOM 745 C CA . LEU A 1 91 ? -2.131 5.619 9.987 1.00 89.69 91 LEU A CA 1
ATOM 746 C C . LEU A 1 91 ? -0.846 6.387 10.323 1.00 89.69 91 LEU A C 1
ATOM 748 O O . LEU A 1 91 ? 0.028 6.520 9.469 1.00 89.69 91 LEU A O 1
ATOM 752 N N . LYS A 1 92 ? -0.668 6.799 11.587 1.00 88.44 92 LYS A N 1
ATOM 753 C CA . LYS A 1 92 ? 0.567 7.447 12.076 1.00 88.44 92 LYS A CA 1
ATOM 754 C C . LYS A 1 92 ? 1.820 6.568 11.961 1.00 88.44 92 LYS A C 1
ATOM 756 O O . LYS A 1 92 ? 2.927 7.096 12.012 1.00 88.44 92 LYS A O 1
ATOM 761 N N . LYS A 1 93 ? 1.666 5.244 11.848 1.00 87.44 93 LYS A N 1
ATOM 762 C CA . LYS A 1 93 ? 2.769 4.279 11.681 1.00 87.44 93 LYS A CA 1
ATOM 763 C C . LYS A 1 93 ? 3.076 3.970 10.209 1.00 87.44 93 LYS A C 1
ATOM 765 O O . LYS A 1 93 ? 4.080 3.315 9.930 1.00 87.44 93 LYS A O 1
ATOM 770 N N . LEU A 1 94 ? 2.209 4.391 9.289 1.00 88.38 94 LEU A N 1
ATOM 771 C CA . LEU A 1 94 ? 2.337 4.152 7.853 1.00 88.38 94 LEU A CA 1
ATOM 772 C C . LEU A 1 94 ? 3.033 5.328 7.144 1.00 88.38 94 LEU A C 1
ATOM 774 O O . LEU A 1 94 ? 3.077 6.433 7.690 1.00 88.38 94 LEU A O 1
ATOM 778 N N . PRO A 1 95 ? 3.558 5.127 5.918 1.00 85.69 95 PRO A N 1
ATOM 779 C CA . PRO A 1 95 ? 4.190 6.199 5.155 1.00 85.69 95 PRO A CA 1
ATOM 780 C C . PRO A 1 95 ? 3.216 7.348 4.871 1.00 85.69 95 PRO A C 1
ATOM 782 O O . PRO A 1 95 ? 2.058 7.119 4.526 1.00 85.69 95 PRO A O 1
ATOM 785 N N . LYS A 1 96 ? 3.697 8.596 4.888 1.00 81.31 96 LYS A N 1
ATOM 786 C CA . LYS A 1 96 ? 2.873 9.782 4.560 1.00 81.31 96 LYS A CA 1
ATOM 787 C C . LYS A 1 96 ? 2.381 9.818 3.107 1.00 81.31 96 LYS A C 1
ATOM 789 O O . LYS A 1 96 ? 1.420 10.501 2.771 1.00 81.31 96 LYS A O 1
ATOM 794 N N . LYS A 1 97 ? 3.071 9.099 2.217 1.00 81.81 97 LYS A N 1
ATOM 795 C CA . LYS A 1 97 ? 2.719 8.987 0.794 1.00 81.81 97 LYS A CA 1
ATOM 796 C C . LYS A 1 97 ? 1.621 7.941 0.530 1.00 81.81 97 LYS A C 1
ATOM 798 O O . LYS A 1 97 ? 1.234 7.781 -0.625 1.00 81.81 97 LYS A O 1
ATOM 803 N N . CYS A 1 98 ? 1.131 7.223 1.549 1.00 87.12 98 CYS A N 1
ATOM 804 C CA . CYS A 1 98 ? 0.054 6.254 1.357 1.00 87.12 98 CYS A CA 1
ATOM 805 C C . CYS A 1 98 ? -1.318 6.931 1.209 1.00 87.12 98 CYS A C 1
ATOM 807 O O . CYS A 1 98 ? -1.558 8.036 1.705 1.00 87.12 98 CYS A O 1
ATOM 809 N N . LEU A 1 99 ? -2.213 6.243 0.507 1.00 88.62 99 LEU A N 1
ATOM 810 C CA . LEU A 1 99 ? -3.629 6.583 0.403 1.00 88.62 99 LEU A CA 1
ATOM 811 C C . LEU A 1 99 ? -4.427 5.692 1.354 1.00 88.62 99 LEU A C 1
ATOM 813 O O . LEU A 1 99 ? -3.990 4.588 1.676 1.00 88.62 99 LEU A O 1
ATOM 817 N N . PHE A 1 100 ? -5.602 6.128 1.786 1.00 89.94 100 PHE A N 1
ATOM 818 C CA . PHE A 1 100 ? -6.494 5.313 2.601 1.00 89.94 100 PHE A CA 1
ATOM 819 C C . PHE A 1 100 ? -7.966 5.614 2.317 1.00 89.94 100 PHE A C 1
ATOM 821 O O . PHE A 1 100 ? -8.307 6.640 1.727 1.00 89.94 100 PHE A O 1
ATOM 828 N N . LEU A 1 101 ? -8.838 4.692 2.727 1.00 87.56 101 LEU A N 1
ATOM 829 C CA . LEU A 1 101 ? -10.288 4.891 2.708 1.00 87.56 101 LEU A CA 1
ATOM 830 C C . LEU A 1 101 ? -10.764 5.460 4.040 1.00 87.56 101 LEU A C 1
ATOM 832 O O . LEU A 1 101 ? -10.372 4.956 5.097 1.00 87.56 101 LEU A O 1
ATOM 836 N N . ALA A 1 102 ? -11.640 6.464 3.982 1.00 86.94 102 ALA A N 1
ATOM 837 C CA . ALA A 1 102 ? -12.301 7.008 5.164 1.00 86.94 102 ALA A CA 1
ATOM 838 C C . ALA A 1 102 ? -12.992 5.895 5.968 1.00 86.94 102 ALA A C 1
ATOM 840 O O . ALA A 1 102 ? -13.464 4.898 5.407 1.00 86.94 102 ALA A O 1
ATOM 841 N N . TYR A 1 103 ? -13.046 6.055 7.290 1.00 85.62 103 TYR A N 1
ATOM 842 C CA . TYR A 1 103 ? -13.631 5.044 8.164 1.00 85.62 103 TYR A CA 1
ATOM 843 C C . TYR A 1 103 ? -15.119 4.818 7.835 1.00 85.62 103 TYR A C 1
ATOM 845 O O . TYR A 1 103 ? -15.603 3.688 7.820 1.00 85.62 103 TYR A O 1
ATOM 853 N N . GLU A 1 104 ? -15.860 5.850 7.463 1.00 85.31 104 GLU A N 1
ATOM 854 C CA . GLU A 1 104 ? -17.289 5.753 7.155 1.00 85.31 104 GLU A CA 1
ATOM 855 C C . GLU A 1 104 ? -17.566 5.024 5.833 1.00 85.31 104 GLU A C 1
ATOM 857 O O . GLU A 1 104 ? -18.704 4.617 5.589 1.00 85.31 104 GLU A O 1
ATOM 862 N N . ASP A 1 105 ? -16.552 4.833 4.981 1.00 86.00 105 ASP A N 1
ATOM 863 C CA . ASP A 1 105 ? -16.745 4.274 3.648 1.00 86.00 105 ASP A CA 1
ATOM 864 C C . ASP A 1 105 ? -17.116 2.772 3.724 1.00 86.00 105 ASP A C 1
ATOM 866 O O . ASP A 1 105 ? -16.319 1.949 4.206 1.00 86.00 105 ASP A O 1
ATOM 870 N N . PRO A 1 106 ? -18.309 2.363 3.237 1.00 87.50 106 PRO A N 1
ATOM 871 C CA . PRO A 1 106 ? -18.706 0.955 3.198 1.00 87.50 106 PRO A CA 1
ATOM 872 C C . PRO A 1 106 ? -17.806 0.111 2.286 1.00 87.50 106 PRO A C 1
ATOM 874 O O . PRO A 1 106 ? -17.714 -1.109 2.473 1.00 87.50 106 PRO A O 1
ATOM 877 N N . TYR A 1 107 ? -17.093 0.743 1.349 1.00 88.56 107 TYR A N 1
ATOM 878 C CA . TYR A 1 107 ? -16.241 0.078 0.375 1.00 88.56 107 TYR A CA 1
ATOM 879 C C . TYR A 1 107 ? -15.105 -0.720 1.023 1.00 88.56 107 TYR A C 1
ATOM 881 O O . TYR A 1 107 ? -14.679 -1.738 0.483 1.00 88.56 107 TYR A O 1
ATOM 889 N N . ARG A 1 108 ? -14.685 -0.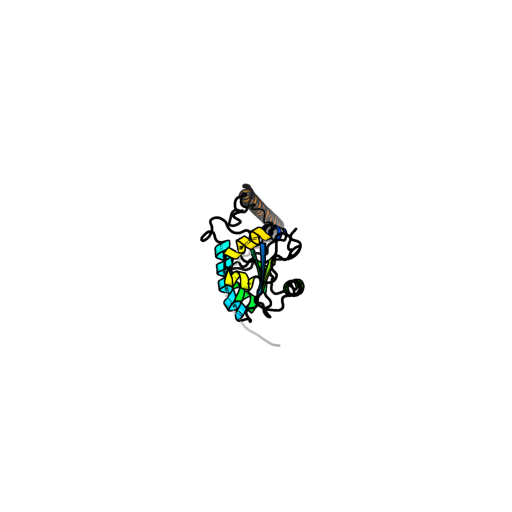362 2.247 1.00 90.12 108 ARG A N 1
ATOM 890 C CA . ARG A 1 108 ? -13.719 -1.150 3.038 1.00 90.12 108 ARG A CA 1
ATOM 891 C C . ARG A 1 108 ? -14.160 -2.611 3.198 1.00 90.12 108 ARG A C 1
ATOM 893 O O . ARG A 1 108 ? -13.348 -3.531 3.092 1.00 90.12 108 ARG A O 1
ATOM 900 N N . ARG A 1 109 ? -15.460 -2.839 3.428 1.00 90.25 109 ARG A N 1
ATOM 901 C CA . ARG A 1 109 ? -16.042 -4.185 3.585 1.00 90.25 109 ARG A CA 1
ATOM 902 C C . ARG A 1 109 ? -16.244 -4.879 2.243 1.00 90.25 109 ARG A C 1
ATOM 904 O O . ARG A 1 109 ? -16.027 -6.086 2.158 1.00 90.25 109 ARG A O 1
ATOM 911 N N . GLU A 1 110 ? -16.621 -4.127 1.212 1.00 91.56 110 GLU A N 1
ATOM 912 C CA . GLU A 1 110 ? -16.759 -4.645 -0.153 1.00 91.56 110 GLU A CA 1
ATOM 913 C C . GLU A 1 110 ? -15.414 -5.141 -0.691 1.00 91.56 110 GLU A C 1
ATOM 915 O O . GLU A 1 110 ? -15.338 -6.267 -1.172 1.00 91.56 110 GLU A O 1
ATOM 920 N N . LEU A 1 111 ? -14.336 -4.372 -0.513 1.00 91.31 111 LEU A N 1
ATOM 921 C CA . LEU A 1 111 ? -12.977 -4.765 -0.896 1.00 91.31 111 LEU A CA 1
ATOM 922 C C . LEU A 1 111 ? -12.512 -6.015 -0.147 1.00 91.31 111 LEU A C 1
ATOM 924 O O . LEU A 1 111 ? -11.957 -6.926 -0.759 1.00 91.31 111 LEU A O 1
ATOM 928 N N . LYS A 1 112 ? -12.784 -6.104 1.162 1.00 91.75 112 LYS A N 1
ATOM 929 C CA . LYS A 1 112 ? -12.470 -7.307 1.946 1.00 91.75 112 LYS A CA 1
ATOM 930 C C . LYS A 1 112 ? -13.128 -8.553 1.344 1.00 91.75 112 LYS A C 1
ATOM 932 O O . LYS A 1 112 ? -12.477 -9.589 1.224 1.00 91.75 112 LYS A O 1
ATOM 937 N N . ALA A 1 113 ? -14.407 -8.451 0.980 1.00 92.06 113 ALA A N 1
ATOM 938 C CA . ALA A 1 113 ? -15.154 -9.549 0.374 1.00 92.06 113 ALA A CA 1
ATOM 939 C C . ALA A 1 113 ? -14.676 -9.851 -1.057 1.00 92.06 113 ALA A C 1
ATOM 941 O O . ALA A 1 113 ? -14.481 -11.011 -1.398 1.00 92.06 113 ALA A O 1
ATOM 942 N N . MET A 1 114 ? -14.430 -8.818 -1.867 1.00 90.81 114 MET A N 1
ATOM 943 C CA . MET A 1 114 ? -13.991 -8.935 -3.261 1.00 90.81 114 MET A CA 1
ATOM 944 C C . MET A 1 114 ? -12.652 -9.666 -3.391 1.00 90.81 114 MET A C 1
ATOM 946 O O . MET A 1 114 ? -12.488 -10.498 -4.279 1.00 90.81 114 MET A O 1
ATOM 950 N N . PHE A 1 115 ? -11.712 -9.382 -2.488 1.00 91.25 115 PHE A N 1
ATOM 951 C CA . PHE A 1 115 ? -10.398 -10.027 -2.462 1.00 91.25 115 PHE A CA 1
ATOM 952 C C . PHE A 1 115 ? -10.326 -11.237 -1.526 1.00 91.25 115 PHE A C 1
ATOM 954 O O . PHE A 1 115 ? -9.250 -11.798 -1.341 1.00 91.25 115 PHE A O 1
ATOM 961 N N . ASN A 1 116 ? -11.464 -11.656 -0.963 1.00 91.25 116 ASN A N 1
ATOM 962 C CA . ASN A 1 116 ? -11.585 -12.843 -0.121 1.00 91.25 116 ASN A CA 1
ATOM 963 C C . ASN A 1 116 ? -10.570 -12.862 1.044 1.00 91.25 116 ASN A C 1
ATOM 965 O O . ASN A 1 116 ? -9.921 -13.871 1.314 1.00 91.25 116 ASN A O 1
ATOM 969 N N . VAL A 1 117 ? -10.407 -11.720 1.723 1.00 91.19 117 VAL A N 1
ATOM 970 C CA . VAL A 1 117 ? -9.404 -11.556 2.786 1.00 91.19 117 VAL A CA 1
ATOM 971 C C . VAL A 1 117 ? -9.884 -12.212 4.081 1.00 91.19 117 VAL A C 1
ATOM 973 O O . VAL A 1 117 ? -10.732 -11.670 4.800 1.00 91.19 117 VAL A O 1
ATOM 976 N N . GLU A 1 118 ? -9.318 -13.380 4.378 1.00 88.38 118 GLU A N 1
ATOM 977 C CA . GLU A 1 118 ? -9.629 -14.181 5.569 1.00 88.38 118 GLU A CA 1
ATOM 978 C C . GLU A 1 118 ? -8.744 -13.817 6.771 1.00 88.38 118 GLU A C 1
ATOM 980 O O . GLU A 1 118 ? -9.234 -13.744 7.899 1.00 88.38 118 GLU A O 1
ATOM 985 N N . GLU A 1 119 ? -7.465 -13.519 6.529 1.00 90.06 119 GLU A N 1
ATOM 986 C CA . GLU A 1 119 ? -6.448 -13.315 7.567 1.00 90.06 119 GLU A CA 1
ATOM 987 C C . GLU A 1 119 ? -5.787 -11.932 7.476 1.00 90.06 119 GLU A C 1
ATOM 989 O O . GLU A 1 119 ? -5.747 -11.304 6.415 1.00 90.06 119 GLU A O 1
ATOM 994 N N . LEU A 1 120 ? -5.253 -11.449 8.604 1.00 91.75 120 LEU A N 1
ATOM 995 C CA . LEU A 1 120 ? -4.535 -10.176 8.698 1.00 91.75 120 LEU A CA 1
ATOM 996 C C . LEU A 1 120 ? -3.136 -10.370 9.311 1.00 91.75 120 LEU A C 1
ATOM 998 O O . LEU A 1 120 ? -2.992 -11.149 10.259 1.00 91.75 120 LEU A O 1
ATOM 1002 N N . PRO A 1 121 ? -2.113 -9.631 8.843 1.00 93.62 121 PRO A N 1
ATOM 1003 C CA . PRO A 1 121 ? -2.138 -8.687 7.720 1.00 93.62 121 PRO A CA 1
ATOM 1004 C C . PRO A 1 121 ? -2.255 -9.389 6.359 1.00 93.62 121 PRO A C 1
ATOM 1006 O O . PRO A 1 121 ? -1.713 -10.475 6.170 1.00 93.62 121 PRO A O 1
ATOM 1009 N N . THR A 1 122 ? -2.900 -8.732 5.392 1.00 96.31 122 THR A N 1
ATOM 1010 C CA . THR A 1 122 ? -2.901 -9.165 3.984 1.00 96.31 122 THR A CA 1
ATOM 1011 C C . THR A 1 122 ? -2.551 -7.990 3.082 1.00 96.31 122 THR A C 1
ATOM 1013 O O . THR A 1 122 ? -3.104 -6.900 3.221 1.00 96.31 122 THR A O 1
ATOM 1016 N N . VAL A 1 123 ? -1.631 -8.219 2.144 1.00 96.38 123 VAL A N 1
ATOM 1017 C CA . VAL A 1 123 ? -1.256 -7.247 1.110 1.00 96.38 123 VAL A CA 1
ATOM 1018 C C . VAL A 1 123 ? -1.613 -7.832 -0.246 1.00 96.38 123 VAL A C 1
ATOM 1020 O O . VAL A 1 123 ? -0.928 -8.735 -0.722 1.00 96.38 123 VAL A O 1
ATOM 1023 N N . VAL A 1 124 ? -2.670 -7.323 -0.871 1.00 95.94 124 VAL A N 1
ATOM 1024 C CA . VAL A 1 124 ? -3.040 -7.713 -2.235 1.00 95.94 124 VAL A CA 1
ATOM 1025 C C . VAL A 1 124 ? -2.290 -6.812 -3.206 1.00 95.94 124 VAL A C 1
ATOM 1027 O O . VAL A 1 124 ? -2.361 -5.589 -3.097 1.00 95.94 124 VAL A O 1
ATOM 1030 N N . VAL A 1 125 ? -1.586 -7.404 -4.164 1.00 94.94 125 VAL A N 1
ATOM 1031 C CA . VAL A 1 125 ? -0.880 -6.668 -5.216 1.00 94.94 125 VAL A CA 1
ATOM 1032 C C . VAL A 1 125 ? -1.698 -6.756 -6.494 1.00 94.94 125 VAL A C 1
ATOM 1034 O O . VAL A 1 125 ? -2.008 -7.852 -6.968 1.00 94.94 125 VAL A O 1
ATOM 1037 N N . LEU A 1 126 ? -2.041 -5.601 -7.054 1.00 93.06 126 LEU A N 1
ATOM 1038 C CA . LEU A 1 126 ? -2.800 -5.474 -8.290 1.00 93.06 126 LEU A CA 1
ATOM 1039 C C . LEU A 1 126 ? -1.936 -4.883 -9.398 1.00 93.06 126 LEU A C 1
ATOM 1041 O O . LEU A 1 126 ? -1.111 -3.993 -9.172 1.00 93.06 126 LEU A O 1
ATOM 1045 N N . ARG A 1 127 ? -2.182 -5.351 -10.616 1.00 91.56 127 ARG A N 1
ATOM 1046 C CA . ARG A 1 127 ? -1.649 -4.751 -11.838 1.00 91.56 127 ARG A CA 1
ATOM 1047 C C . ARG A 1 127 ? -2.321 -3.391 -12.116 1.00 91.56 127 ARG A C 1
ATOM 1049 O O . ARG A 1 127 ? -3.382 -3.104 -11.554 1.00 91.56 127 ARG A O 1
ATOM 1056 N N . PRO A 1 128 ? -1.770 -2.571 -13.033 1.00 87.12 128 PRO A N 1
ATOM 1057 C CA . PRO A 1 128 ? -2.384 -1.300 -13.436 1.00 87.12 128 PRO A CA 1
ATOM 1058 C C . PRO A 1 128 ? -3.797 -1.412 -14.036 1.00 87.12 128 PRO A C 1
ATOM 1060 O O . PRO A 1 128 ? -4.517 -0.418 -14.116 1.00 87.12 128 PRO A O 1
ATOM 1063 N N . ASP A 1 129 ? -4.197 -2.601 -14.490 1.00 84.12 129 ASP A N 1
ATOM 1064 C CA . ASP A 1 129 ? -5.549 -2.911 -14.969 1.00 84.12 129 ASP A CA 1
ATOM 1065 C C . ASP A 1 129 ? -6.505 -3.361 -13.845 1.00 84.12 129 ASP A C 1
ATOM 1067 O O . ASP A 1 129 ? -7.621 -3.785 -14.129 1.00 84.12 129 ASP A O 1
ATOM 1071 N N . CYS A 1 130 ? -6.071 -3.261 -12.583 1.00 86.19 130 CYS A N 1
ATOM 1072 C CA . CYS A 1 130 ? -6.765 -3.729 -11.382 1.00 86.19 130 CYS A CA 1
ATOM 1073 C C . CYS A 1 130 ? -6.955 -5.256 -11.299 1.00 86.19 130 CYS A C 1
ATOM 1075 O O . CYS A 1 130 ? -7.662 -5.730 -10.409 1.00 86.19 130 CYS A O 1
ATOM 1077 N N . SER A 1 131 ? -6.303 -6.045 -12.161 1.00 89.81 131 SER A N 1
ATOM 1078 C CA . SER A 1 131 ? -6.275 -7.502 -12.016 1.00 89.81 131 SER A CA 1
ATOM 1079 C C . SER A 1 131 ? -5.353 -7.926 -10.870 1.00 89.81 131 SER A C 1
ATOM 1081 O O . SER A 1 131 ? -4.332 -7.290 -10.593 1.00 89.81 131 SER A O 1
ATOM 1083 N N . ILE A 1 132 ? -5.693 -9.031 -10.202 1.00 92.38 132 ILE A N 1
ATOM 1084 C CA . ILE A 1 132 ? -4.877 -9.566 -9.109 1.00 92.38 132 ILE A CA 1
ATOM 1085 C C . ILE A 1 132 ? -3.565 -10.098 -9.688 1.00 92.38 132 ILE A C 1
ATOM 1087 O O . ILE A 1 132 ? -3.557 -10.996 -10.536 1.00 92.38 132 ILE A O 1
ATOM 1091 N N . LEU A 1 133 ? -2.451 -9.532 -9.227 1.00 92.94 133 LEU A N 1
ATOM 1092 C CA . LEU A 1 133 ? -1.114 -10.052 -9.483 1.00 92.94 133 LEU A CA 1
ATOM 1093 C C . LEU A 1 133 ? -0.771 -11.099 -8.425 1.00 92.94 133 LEU A C 1
ATOM 1095 O O . LEU A 1 133 ? -0.458 -12.237 -8.765 1.00 92.94 133 LEU A O 1
ATOM 1099 N N . ILE A 1 134 ? -0.884 -10.716 -7.148 1.00 94.62 134 ILE A N 1
ATOM 1100 C CA . ILE A 1 134 ? -0.610 -11.576 -5.992 1.00 94.62 134 ILE A CA 1
ATOM 1101 C C . ILE A 1 134 ? -1.704 -11.358 -4.940 1.00 94.62 134 ILE A C 1
ATOM 1103 O O . ILE A 1 134 ? -1.918 -10.221 -4.519 1.00 94.62 134 ILE A O 1
ATOM 1107 N N . PRO A 1 135 ? -2.380 -12.424 -4.475 1.00 93.31 135 PRO A N 1
ATOM 1108 C CA . PRO A 1 135 ? -3.447 -12.302 -3.483 1.00 93.31 135 PRO A CA 1
ATOM 1109 C C . PRO A 1 135 ? -2.930 -11.964 -2.077 1.00 93.31 135 PRO A C 1
ATOM 1111 O O . PRO A 1 135 ? -3.600 -11.248 -1.345 1.00 93.31 135 PRO A O 1
ATOM 1114 N N . ASN A 1 136 ? -1.746 -12.447 -1.683 1.00 95.25 136 ASN A N 1
ATOM 1115 C CA . ASN A 1 136 ? -1.120 -12.061 -0.417 1.00 95.25 136 ASN A CA 1
ATOM 1116 C C . ASN A 1 136 ? 0.411 -12.011 -0.530 1.00 95.25 136 ASN A C 1
ATOM 1118 O O . ASN A 1 136 ? 1.083 -13.041 -0.560 1.00 95.25 136 ASN A O 1
ATOM 1122 N N . ALA A 1 137 ? 0.957 -10.798 -0.558 1.00 94.94 137 ALA A N 1
ATOM 1123 C CA . ALA A 1 137 ? 2.379 -10.520 -0.715 1.00 94.94 137 ALA A CA 1
ATOM 1124 C C . ALA A 1 137 ? 3.154 -10.394 0.607 1.00 94.94 137 ALA A C 1
ATOM 1126 O O . ALA A 1 137 ? 4.365 -10.185 0.573 1.00 94.94 137 ALA A O 1
ATOM 1127 N N . VAL A 1 138 ? 2.515 -10.548 1.776 1.00 94.62 138 VAL A N 1
ATOM 1128 C CA . VAL A 1 138 ? 3.178 -10.374 3.088 1.00 94.62 138 VAL A CA 1
ATOM 1129 C C . VAL A 1 138 ? 4.431 -11.242 3.208 1.00 94.62 138 VAL A C 1
ATOM 1131 O O . VAL A 1 138 ? 5.497 -10.757 3.586 1.00 94.62 138 VAL A O 1
ATOM 1134 N N . LYS A 1 139 ? 4.336 -12.517 2.819 1.00 93.38 139 LYS A N 1
ATOM 1135 C CA . LYS A 1 139 ? 5.475 -13.443 2.854 1.00 93.38 139 LYS A CA 1
ATOM 1136 C C . LYS A 1 139 ? 6.583 -13.041 1.877 1.00 93.38 139 LYS A C 1
ATOM 1138 O O . LYS A 1 139 ? 7.756 -13.167 2.213 1.00 93.38 139 LYS A O 1
ATOM 1143 N N . GLU A 1 140 ? 6.231 -12.566 0.683 1.00 94.00 140 GLU A N 1
ATOM 1144 C CA . GLU A 1 140 ? 7.221 -12.127 -0.305 1.00 94.00 140 GLU A CA 1
ATOM 1145 C C . GLU A 1 140 ? 7.986 -10.899 0.180 1.00 94.00 140 GLU A C 1
ATOM 1147 O O . GLU A 1 140 ? 9.212 -10.899 0.122 1.00 94.00 140 GLU A O 1
ATOM 1152 N N . ILE A 1 141 ? 7.280 -9.914 0.740 1.00 94.06 141 ILE A N 1
ATOM 1153 C CA . ILE A 1 141 ? 7.884 -8.705 1.313 1.00 94.06 141 ILE A CA 1
ATOM 1154 C C . ILE A 1 141 ? 8.825 -9.072 2.466 1.00 94.06 141 ILE A C 1
ATOM 1156 O O . ILE A 1 141 ? 9.943 -8.571 2.527 1.00 94.06 141 ILE A O 1
ATOM 1160 N N . LEU A 1 142 ? 8.418 -9.985 3.354 1.00 93.38 142 LEU A N 1
ATOM 1161 C CA . LEU A 1 142 ? 9.248 -10.401 4.490 1.00 93.38 142 LEU A CA 1
ATOM 1162 C C . LEU A 1 142 ? 10.500 -11.182 4.074 1.00 93.38 142 LEU A C 1
ATOM 1164 O O . LEU A 1 142 ? 11.553 -11.019 4.685 1.00 93.38 142 LEU A O 1
ATOM 1168 N N . CYS A 1 143 ? 10.393 -12.054 3.070 1.00 92.88 143 CYS A N 1
ATOM 1169 C CA . CYS A 1 143 ? 11.503 -12.919 2.670 1.00 92.88 143 CYS A CA 1
ATOM 1170 C C . CYS A 1 143 ? 12.461 -12.263 1.670 1.00 92.88 143 CYS A C 1
ATOM 1172 O O . CYS A 1 143 ? 13.654 -12.546 1.714 1.00 92.88 143 CYS A O 1
ATOM 1174 N N . GLN A 1 144 ? 11.945 -11.451 0.745 1.00 90.31 144 GLN A N 1
ATOM 1175 C CA . GLN A 1 144 ? 12.714 -10.888 -0.371 1.00 90.31 144 GLN A CA 1
ATOM 1176 C C . GLN A 1 144 ? 12.929 -9.375 -0.240 1.00 90.31 144 GLN A C 1
ATOM 1178 O O . GLN A 1 144 ? 13.797 -8.830 -0.915 1.00 90.31 144 GLN A O 1
ATOM 1183 N N . GLY A 1 145 ? 12.174 -8.683 0.620 1.00 90.94 145 GLY A N 1
ATOM 1184 C CA . GLY A 1 145 ? 12.276 -7.231 0.750 1.00 90.94 145 GLY A CA 1
ATOM 1185 C C . GLY A 1 145 ? 12.018 -6.520 -0.587 1.00 90.94 145 GLY A C 1
ATOM 1186 O O . GLY A 1 145 ? 11.232 -7.019 -1.391 1.00 90.94 145 GLY A O 1
ATOM 1187 N N . PRO A 1 146 ? 12.682 -5.379 -0.860 1.00 89.06 146 PRO A N 1
ATOM 1188 C CA . PRO A 1 146 ? 12.493 -4.592 -2.086 1.00 89.06 146 PRO A CA 1
ATOM 1189 C C . PRO A 1 146 ? 12.719 -5.360 -3.398 1.00 89.06 146 PRO A C 1
ATOM 1191 O O . PRO A 1 146 ? 12.170 -4.975 -4.428 1.00 89.06 146 PRO A O 1
ATOM 1194 N N . ASP A 1 147 ? 13.479 -6.460 -3.381 1.00 88.25 147 ASP A N 1
ATOM 1195 C CA . ASP A 1 147 ? 13.788 -7.234 -4.588 1.00 88.25 147 ASP A CA 1
ATOM 1196 C C . ASP A 1 147 ? 12.551 -7.905 -5.209 1.00 88.25 147 ASP A C 1
ATOM 1198 O O . ASP A 1 147 ? 12.526 -8.129 -6.424 1.00 88.25 147 ASP A O 1
ATOM 1202 N N . CYS A 1 148 ? 11.499 -8.188 -4.423 1.00 91.56 148 CYS A N 1
ATOM 1203 C CA . CYS A 1 148 ? 10.269 -8.774 -4.969 1.00 91.56 148 CYS A CA 1
ATOM 1204 C C . CYS A 1 148 ? 9.564 -7.836 -5.957 1.00 91.56 148 CYS A C 1
ATOM 1206 O O . CYS A 1 148 ? 8.923 -8.312 -6.895 1.00 91.56 148 CYS A O 1
ATOM 1208 N N . TYR A 1 149 ? 9.744 -6.517 -5.815 1.00 90.25 149 TYR A N 1
ATOM 1209 C CA . TYR A 1 149 ? 9.131 -5.537 -6.705 1.00 90.25 149 TYR A CA 1
ATOM 1210 C C . TYR A 1 149 ? 9.581 -5.717 -8.159 1.00 90.25 149 TYR A C 1
ATOM 1212 O O . TYR A 1 149 ? 8.766 -5.550 -9.063 1.00 90.25 149 TYR A O 1
ATOM 1220 N N . ARG A 1 150 ? 10.829 -6.141 -8.412 1.00 88.12 150 ARG A N 1
ATOM 1221 C CA . ARG A 1 150 ? 11.299 -6.423 -9.780 1.00 88.12 150 ARG A CA 1
ATOM 1222 C C . ARG A 1 150 ? 10.470 -7.527 -10.436 1.00 88.12 150 ARG A C 1
ATOM 1224 O O . ARG A 1 150 ? 10.036 -7.373 -11.574 1.00 88.12 150 ARG A O 1
ATOM 1231 N N . ASN A 1 151 ? 10.186 -8.595 -9.693 1.00 91.00 151 ASN A N 1
ATOM 1232 C CA . ASN A 1 151 ? 9.354 -9.693 -10.181 1.00 91.00 151 ASN A CA 1
ATOM 1233 C C . ASN A 1 151 ? 7.921 -9.218 -10.447 1.00 91.00 151 ASN A C 1
ATOM 1235 O O . ASN A 1 151 ? 7.308 -9.616 -11.435 1.00 91.00 151 ASN A O 1
ATOM 1239 N N . TRP A 1 152 ? 7.385 -8.347 -9.585 1.00 91.88 152 TRP A N 1
ATOM 1240 C CA . TRP A 1 152 ? 6.045 -7.788 -9.774 1.00 91.88 152 TRP A CA 1
ATOM 1241 C C . TRP A 1 152 ? 5.976 -6.874 -10.993 1.00 91.88 152 TRP A C 1
ATOM 1243 O O . TRP A 1 152 ? 5.014 -6.946 -11.751 1.00 91.88 152 TRP A O 1
ATOM 1253 N N . GLN A 1 153 ? 6.997 -6.046 -11.204 1.00 89.06 153 GLN A N 1
ATOM 1254 C CA . GLN A 1 153 ? 7.090 -5.148 -12.347 1.00 89.06 153 GLN A CA 1
ATOM 1255 C C . GLN A 1 153 ? 7.133 -5.927 -13.666 1.00 89.06 153 GLN A C 1
ATOM 1257 O O . GLN A 1 153 ? 6.391 -5.596 -14.592 1.00 89.06 153 GLN A O 1
ATOM 1262 N N . GLU A 1 154 ? 7.944 -6.984 -13.737 1.00 87.38 154 GLU A N 1
ATOM 1263 C CA . GLU A 1 154 ? 8.012 -7.869 -14.905 1.00 87.38 154 GLU A CA 1
ATOM 1264 C C . GLU A 1 154 ? 6.673 -8.584 -15.149 1.00 87.38 154 GLU A C 1
ATOM 1266 O O . GLU A 1 154 ? 6.151 -8.564 -16.262 1.00 87.38 154 GLU A O 1
ATOM 1271 N N . ALA A 1 155 ? 6.067 -9.156 -14.104 1.00 87.69 155 ALA A N 1
ATOM 1272 C CA . ALA A 1 155 ? 4.810 -9.902 -14.209 1.00 87.69 155 ALA A CA 1
ATOM 1273 C C . ALA A 1 155 ? 3.564 -9.019 -14.436 1.00 87.69 155 ALA A C 1
ATOM 1275 O O . ALA A 1 155 ? 2.508 -9.514 -14.847 1.00 87.69 155 ALA A O 1
ATOM 1276 N N . ALA A 1 156 ? 3.663 -7.722 -14.147 1.00 86.25 156 ALA A N 1
ATOM 1277 C CA . ALA A 1 156 ? 2.643 -6.731 -14.468 1.00 86.25 156 ALA A CA 1
ATOM 1278 C C . ALA A 1 156 ? 2.790 -6.163 -15.888 1.00 86.25 156 ALA A C 1
ATOM 1280 O O . ALA A 1 156 ? 1.964 -5.334 -16.269 1.00 86.25 156 ALA A O 1
ATOM 1281 N N . GLU A 1 157 ? 3.829 -6.566 -16.636 1.00 81.25 157 GLU A N 1
ATOM 1282 C CA . GLU A 1 157 ? 4.199 -5.989 -17.937 1.00 81.25 157 GLU A CA 1
ATOM 1283 C C . GLU A 1 157 ? 4.208 -4.452 -17.891 1.00 81.25 157 GLU A C 1
ATOM 1285 O O . GLU A 1 157 ? 3.760 -3.766 -18.814 1.00 81.25 157 GLU A O 1
ATOM 1290 N N . LEU A 1 158 ? 4.675 -3.898 -16.765 1.00 75.38 158 LEU A N 1
ATOM 1291 C CA . LEU A 1 158 ? 4.631 -2.465 -16.517 1.00 75.38 158 LEU A CA 1
ATOM 1292 C C . LEU A 1 158 ? 5.462 -1.749 -17.580 1.00 75.38 158 LEU A C 1
ATOM 1294 O O . LEU A 1 158 ? 6.686 -1.880 -17.637 1.00 75.38 158 LEU A O 1
ATOM 1298 N N . ILE A 1 159 ? 4.784 -0.966 -18.416 1.00 67.12 159 ILE A N 1
ATOM 1299 C CA . ILE A 1 159 ? 5.457 -0.090 -19.364 1.00 67.12 159 ILE A CA 1
ATOM 1300 C C . ILE A 1 159 ? 6.187 0.966 -18.542 1.00 67.12 159 ILE A C 1
ATOM 1302 O O . ILE A 1 159 ? 5.547 1.780 -17.867 1.00 67.12 159 ILE A O 1
ATOM 1306 N N . ASP A 1 160 ? 7.514 0.969 -18.639 1.00 64.69 160 ASP A N 1
ATOM 1307 C CA . ASP A 1 160 ? 8.360 1.987 -18.034 1.00 64.69 160 ASP A CA 1
ATOM 1308 C C . ASP A 1 160 ? 8.104 3.342 -18.719 1.00 64.69 160 ASP A C 1
ATOM 1310 O O . ASP A 1 160 ? 8.731 3.726 -19.707 1.00 64.69 160 ASP A O 1
ATOM 1314 N N . ARG A 1 161 ? 7.103 4.066 -18.211 1.00 61.91 161 ARG A N 1
ATOM 1315 C CA . ARG A 1 161 ? 6.784 5.441 -18.622 1.00 61.91 161 ARG A CA 1
ATOM 1316 C C . ARG A 1 161 ? 7.673 6.476 -17.930 1.00 61.91 161 ARG A C 1
ATOM 1318 O O . ARG A 1 161 ? 7.484 7.667 -18.153 1.00 61.91 161 ARG A O 1
ATOM 1325 N N . ASN A 1 162 ? 8.665 6.044 -17.153 1.00 55.34 162 ASN A N 1
ATOM 1326 C CA . ASN A 1 162 ? 9.573 6.896 -16.383 1.00 55.34 162 ASN A CA 1
ATOM 1327 C C . ASN A 1 162 ? 10.610 7.626 -17.277 1.00 55.34 162 ASN A C 1
ATOM 1329 O O . ASN A 1 162 ? 11.526 8.275 -16.777 1.00 55.34 162 ASN A O 1
ATOM 1333 N N . PHE A 1 163 ? 10.477 7.538 -18.612 1.00 52.75 163 PHE A N 1
ATOM 1334 C CA . PHE A 1 163 ? 11.097 8.462 -19.578 1.00 52.75 163 PHE A CA 1
ATOM 1335 C C . PHE A 1 163 ? 10.398 9.831 -19.636 1.00 52.75 163 PHE A C 1
ATOM 1337 O O . PHE A 1 163 ? 10.982 10.795 -20.130 1.00 52.75 163 PHE A O 1
ATOM 1344 N N . MET A 1 164 ? 9.162 9.931 -19.144 1.00 47.53 164 MET A N 1
ATOM 1345 C CA . MET A 1 164 ? 8.527 11.207 -18.840 1.00 47.53 164 MET A CA 1
ATOM 1346 C C . MET A 1 164 ? 8.941 11.574 -17.415 1.00 47.53 164 MET A C 1
ATOM 1348 O O . MET A 1 164 ? 8.743 10.778 -16.501 1.00 47.53 164 MET A O 1
ATOM 1352 N N . ILE A 1 165 ? 9.591 12.733 -17.270 1.00 47.31 165 ILE A N 1
ATOM 1353 C CA . ILE A 1 165 ? 10.055 13.323 -16.003 1.00 47.31 165 ILE A CA 1
ATOM 1354 C C . ILE A 1 165 ? 9.008 13.091 -14.912 1.00 47.31 165 ILE A C 1
ATOM 1356 O O . ILE A 1 165 ? 7.817 13.244 -15.195 1.00 47.31 165 ILE A O 1
ATOM 1360 N N . SER A 1 166 ? 9.465 12.716 -13.709 1.00 48.72 166 SER A N 1
ATOM 1361 C CA . SER A 1 166 ? 8.641 12.677 -12.504 1.00 48.72 166 SER A CA 1
ATOM 1362 C C . SER A 1 166 ? 7.737 13.897 -12.533 1.00 48.72 166 SER A C 1
ATOM 1364 O O . SER A 1 166 ? 8.203 15.035 -12.557 1.00 48.72 166 SER A O 1
ATOM 1366 N N . GLU A 1 167 ? 6.428 13.686 -12.635 1.00 46.50 167 GLU A N 1
ATOM 1367 C CA . GLU A 1 167 ? 5.516 14.742 -12.246 1.00 46.50 167 GLU A CA 1
ATOM 1368 C C . GLU A 1 167 ? 5.785 14.933 -10.759 1.00 46.50 167 GLU A C 1
ATOM 1370 O O . GLU A 1 167 ? 5.232 14.223 -9.920 1.00 46.50 167 GLU A O 1
ATOM 1375 N N . ASP A 1 168 ? 6.725 15.831 -10.467 1.00 40.88 168 ASP A N 1
ATOM 1376 C CA . ASP A 1 168 ? 6.969 16.435 -9.178 1.00 40.88 168 ASP A CA 1
ATOM 1377 C C . ASP A 1 168 ? 5.645 17.102 -8.806 1.00 40.88 168 ASP A C 1
ATOM 1379 O O . ASP A 1 168 ? 5.398 18.292 -9.017 1.00 40.88 168 ASP A O 1
ATOM 1383 N N . PHE A 1 169 ? 4.736 16.280 -8.292 1.00 46.44 169 PHE A N 1
ATOM 1384 C CA . PHE A 1 169 ? 3.456 16.675 -7.736 1.00 46.44 169 PHE A CA 1
ATOM 1385 C C . PHE A 1 169 ? 3.660 17.366 -6.378 1.00 46.44 169 PHE A C 1
ATOM 1387 O O . PHE A 1 169 ? 2.702 17.713 -5.693 1.00 46.44 169 PHE A O 1
ATOM 1394 N N . GLU A 1 170 ? 4.912 17.626 -5.997 1.00 49.16 170 GLU A N 1
ATOM 1395 C CA . GLU A 1 170 ? 5.274 18.545 -4.936 1.00 49.16 170 GLU A CA 1
ATOM 1396 C C . GLU A 1 170 ? 5.594 19.925 -5.533 1.00 49.16 170 GLU A C 1
ATOM 1398 O O . GLU A 1 170 ? 6.694 20.248 -5.973 1.00 49.16 170 GLU A O 1
ATOM 1403 N N . GLY A 1 171 ? 4.575 20.788 -5.529 1.00 43.75 171 GLY A N 1
ATOM 1404 C CA . GLY A 1 171 ? 4.794 22.230 -5.394 1.00 43.75 171 GLY A CA 1
ATOM 1405 C C . GLY A 1 171 ? 4.764 23.082 -6.661 1.00 43.75 171 GLY A C 1
ATOM 1406 O O . GLY A 1 171 ? 4.822 24.307 -6.550 1.00 43.75 171 GLY A O 1
ATOM 1407 N N . LYS A 1 172 ? 4.590 22.513 -7.856 1.00 40.59 172 LYS A N 1
ATOM 1408 C CA . LYS A 1 172 ? 4.294 23.308 -9.061 1.00 40.59 172 LYS A CA 1
ATOM 1409 C C . LYS A 1 172 ? 2.995 22.847 -9.679 1.00 40.59 172 LYS A C 1
ATOM 1411 O O . LYS A 1 172 ? 2.938 22.292 -10.768 1.00 40.59 172 LYS A O 1
ATOM 1416 N N . SER A 1 173 ? 1.921 23.183 -8.968 1.00 40.97 173 SER A N 1
ATOM 1417 C CA . SER A 1 173 ? 0.640 23.471 -9.595 1.00 40.97 173 SER A CA 1
ATOM 1418 C C . SER A 1 173 ? 0.923 24.158 -10.933 1.00 40.97 173 SER A C 1
ATOM 1420 O O . SER A 1 173 ? 1.586 25.200 -10.959 1.00 40.97 173 SER A O 1
ATOM 1422 N N . MET A 1 174 ? 0.478 23.552 -12.036 1.00 42.00 174 MET A N 1
ATOM 1423 C CA . MET A 1 174 ? 0.375 24.202 -13.341 1.00 42.00 174 MET A CA 1
ATOM 1424 C C . MET A 1 174 ? -0.643 25.346 -13.225 1.00 42.00 174 MET A C 1
ATOM 1426 O O . MET A 1 174 ? -1.719 25.328 -13.815 1.00 42.00 174 MET A O 1
ATOM 1430 N N . ARG A 1 175 ? -0.332 26.346 -12.401 1.00 48.66 175 ARG A N 1
ATOM 1431 C CA . ARG A 1 175 ? -1.043 27.609 -12.344 1.00 48.66 175 ARG A CA 1
ATOM 1432 C C . ARG A 1 175 ? -0.572 28.345 -13.568 1.00 48.66 175 ARG A C 1
ATOM 1434 O O . ARG A 1 175 ? 0.623 28.583 -13.744 1.00 48.66 175 ARG A O 1
ATOM 1441 N N . SER A 1 176 ? -1.518 28.666 -14.438 1.00 48.31 176 SER A N 1
ATOM 1442 C CA . SER A 1 176 ? -1.285 29.608 -15.522 1.00 48.31 176 SER A CA 1
ATOM 1443 C C . SER A 1 176 ? -0.480 30.787 -14.970 1.00 48.31 176 SER A C 1
ATOM 1445 O O . SER A 1 176 ? -0.833 31.321 -13.922 1.00 48.31 176 SER A O 1
ATOM 1447 N N . LEU A 1 177 ? 0.557 31.244 -15.676 1.00 50.88 177 LEU A N 1
ATOM 1448 C CA . LEU A 1 177 ? 1.326 32.444 -15.301 1.00 50.88 177 LEU A CA 1
ATOM 1449 C C . LEU A 1 177 ? 0.426 33.674 -15.030 1.00 50.88 177 LEU A C 1
ATOM 1451 O O . LEU A 1 177 ? 0.851 34.643 -14.409 1.00 50.88 177 LEU A O 1
ATOM 1455 N N . SER A 1 178 ? -0.835 33.629 -15.476 1.00 55.00 178 SER A N 1
ATOM 1456 C CA . SER A 1 178 ? -1.850 34.655 -15.247 1.00 55.00 178 SER A CA 1
ATOM 1457 C C . SER A 1 178 ? -2.634 34.552 -13.926 1.00 55.00 178 SER A C 1
ATOM 1459 O O . SER A 1 178 ? -3.369 35.486 -13.616 1.00 55.00 178 SER A O 1
ATOM 1461 N N . ASP A 1 179 ? -2.510 33.485 -13.131 1.00 53.78 179 ASP A N 1
ATOM 1462 C CA . ASP A 1 179 ? -3.322 33.268 -11.916 1.00 53.78 179 ASP A CA 1
ATOM 1463 C C . ASP A 1 179 ? -3.124 34.338 -10.818 1.00 53.78 179 ASP A C 1
ATOM 1465 O O . ASP A 1 179 ? -4.117 34.864 -10.302 1.00 53.78 179 ASP A O 1
ATOM 1469 N N . PRO A 1 180 ? -1.882 34.766 -10.497 1.00 54.81 180 PRO A N 1
ATOM 1470 C CA . PRO A 1 180 ? -1.655 35.866 -9.554 1.00 54.81 180 PRO A CA 1
ATOM 1471 C C . PRO A 1 180 ? -2.297 37.177 -10.029 1.00 54.81 180 PRO A C 1
ATOM 1473 O O . PRO A 1 180 ? -2.883 37.921 -9.242 1.00 54.81 180 PRO A O 1
ATOM 1476 N N . VAL A 1 181 ? -2.256 37.431 -11.341 1.00 56.88 181 VAL A N 1
ATOM 1477 C CA . VAL A 1 181 ? -2.844 38.629 -11.954 1.00 56.88 181 VAL A CA 1
ATOM 1478 C C . VAL A 1 181 ? -4.371 38.556 -11.939 1.00 56.88 181 VAL A C 1
ATOM 1480 O O . VAL A 1 181 ? -5.025 39.557 -11.647 1.00 56.88 181 VAL A O 1
ATOM 1483 N N . ARG A 1 182 ? -4.960 37.382 -12.201 1.00 58.28 182 ARG A N 1
ATOM 1484 C CA . ARG A 1 182 ? -6.415 37.171 -12.115 1.00 58.28 182 ARG A CA 1
ATOM 1485 C C . ARG A 1 182 ? -6.927 37.376 -10.695 1.00 58.28 182 ARG A C 1
ATOM 1487 O O . ARG A 1 182 ? -7.956 38.026 -10.530 1.00 58.28 182 ARG A O 1
ATOM 1494 N N . ARG A 1 183 ? -6.199 36.893 -9.683 1.00 53.03 183 ARG A N 1
ATOM 1495 C CA . ARG A 1 183 ? -6.572 37.059 -8.271 1.00 53.03 183 ARG A CA 1
ATOM 1496 C C . ARG A 1 183 ? -6.522 38.526 -7.845 1.00 53.03 183 ARG A C 1
ATOM 1498 O O . ARG A 1 183 ? -7.517 39.031 -7.336 1.00 53.03 183 ARG A O 1
ATOM 1505 N N . LEU A 1 184 ? -5.448 39.242 -8.189 1.00 48.44 184 LEU A N 1
ATOM 1506 C CA . LEU A 1 184 ? -5.340 40.688 -7.954 1.00 48.44 184 LEU A CA 1
ATOM 1507 C C . LEU A 1 184 ? -6.433 41.482 -8.679 1.00 48.44 184 LEU A C 1
ATOM 1509 O O . LEU A 1 184 ? -6.956 42.456 -8.141 1.00 48.44 184 LEU A O 1
ATOM 1513 N N . LYS A 1 185 ? -6.811 41.075 -9.896 1.00 51.69 185 LYS A N 1
ATOM 1514 C CA . LYS A 1 185 ? -7.877 41.741 -10.652 1.00 51.69 185 LYS A CA 1
ATOM 1515 C C . LYS A 1 185 ? -9.252 41.494 -10.025 1.00 51.69 185 LYS A C 1
ATOM 1517 O O . LYS A 1 185 ? -10.004 42.452 -9.876 1.00 51.69 185 LYS A O 1
ATOM 1522 N N . ALA A 1 186 ? -9.537 40.264 -9.592 1.00 45.34 186 ALA A N 1
ATOM 1523 C CA . ALA A 1 186 ? -10.774 39.907 -8.896 1.00 45.34 186 ALA A CA 1
ATOM 1524 C C . ALA A 1 186 ? -10.884 40.582 -7.518 1.00 45.34 186 ALA A C 1
ATOM 1526 O O . ALA A 1 186 ? -11.962 41.019 -7.125 1.00 45.34 186 ALA A O 1
ATOM 1527 N N . GLU A 1 187 ? -9.773 40.723 -6.798 1.00 49.03 187 GLU A N 1
ATOM 1528 C CA . GLU A 1 187 ? -9.713 41.403 -5.502 1.00 49.03 187 GLU A CA 1
ATOM 1529 C C . GLU A 1 187 ? -9.856 42.922 -5.657 1.00 49.03 187 GLU A C 1
ATOM 1531 O O . GLU A 1 187 ? -10.640 43.552 -4.948 1.00 49.03 187 GLU A O 1
ATOM 1536 N N . ARG A 1 188 ? -9.233 43.506 -6.690 1.00 46.75 188 ARG A N 1
ATOM 1537 C CA . ARG A 1 188 ? -9.429 44.914 -7.068 1.00 46.75 188 ARG A CA 1
ATOM 1538 C C . ARG A 1 188 ? -10.841 45.187 -7.597 1.00 46.75 188 ARG A C 1
ATOM 1540 O O . ARG A 1 188 ? -11.354 46.291 -7.433 1.00 46.75 188 ARG A O 1
ATOM 1547 N N . GLU A 1 189 ? -11.490 44.227 -8.254 1.00 46.75 189 GLU A N 1
ATOM 1548 C CA . GLU A 1 189 ? -12.904 44.324 -8.651 1.00 46.75 189 GLU A CA 1
ATOM 1549 C C . GLU A 1 189 ? -13.853 44.194 -7.461 1.00 46.75 189 GLU A C 1
ATOM 1551 O O . GLU A 1 189 ? -14.770 45.004 -7.352 1.00 46.75 189 GLU A O 1
ATOM 1556 N N . LYS A 1 190 ? -13.608 43.267 -6.528 1.00 47.38 190 LYS A N 1
ATOM 1557 C CA . LYS A 1 190 ? -14.378 43.162 -5.280 1.00 47.38 190 LYS A CA 1
ATOM 1558 C C . LYS A 1 190 ? -14.239 44.421 -4.426 1.00 47.38 190 LYS A C 1
ATOM 1560 O O . LYS A 1 190 ? -15.258 44.947 -3.999 1.00 47.38 190 LYS A O 1
ATOM 1565 N N . GLY A 1 191 ? -13.025 44.946 -4.251 1.00 51.16 191 GLY A N 1
ATOM 1566 C CA . GLY A 1 191 ? -12.783 46.187 -3.508 1.00 51.16 191 GLY A CA 1
ATOM 1567 C C . GLY A 1 191 ? -13.517 47.385 -4.114 1.00 51.16 191 GLY A C 1
ATOM 1568 O O . GLY A 1 191 ? -14.215 48.102 -3.404 1.00 51.16 191 GLY A O 1
ATOM 1569 N N . ARG A 1 192 ? -13.471 47.538 -5.446 1.00 46.34 192 ARG A N 1
ATOM 1570 C CA . ARG A 1 192 ? -14.246 48.573 -6.153 1.00 46.34 192 ARG A CA 1
ATOM 1571 C C . ARG A 1 192 ? -15.751 48.377 -6.002 1.00 46.34 192 ARG A C 1
ATOM 1573 O O . ARG A 1 192 ? -16.466 49.351 -5.816 1.00 46.34 192 ARG A O 1
ATOM 1580 N N . ARG A 1 193 ? -16.239 47.135 -6.047 1.00 39.50 193 ARG A N 1
ATOM 1581 C CA . ARG A 1 193 ? -17.665 46.829 -5.875 1.00 39.50 193 ARG A CA 1
ATOM 1582 C C . ARG A 1 193 ? -18.147 47.126 -4.452 1.00 39.50 193 ARG A C 1
ATOM 1584 O O . ARG A 1 193 ? -19.245 47.637 -4.296 1.00 39.50 193 ARG A O 1
ATOM 1591 N N . VAL A 1 194 ? -17.329 46.853 -3.432 1.00 51.59 194 VAL A N 1
ATOM 1592 C CA . VAL A 1 194 ? -17.626 47.186 -2.026 1.00 51.59 194 VAL A CA 1
ATOM 1593 C C . VAL A 1 194 ? -17.622 48.701 -1.808 1.00 51.59 194 VAL A C 1
ATOM 1595 O O . VAL A 1 194 ? -18.531 49.217 -1.167 1.00 51.59 194 VAL A O 1
ATOM 1598 N N . GLN A 1 195 ? -16.663 49.422 -2.396 1.00 32.62 195 GLN A N 1
ATOM 1599 C CA . GLN A 1 195 ? -16.626 50.886 -2.345 1.00 32.62 195 GLN A CA 1
ATOM 1600 C C . GLN A 1 195 ? -17.860 51.514 -3.012 1.00 32.62 195 GLN A C 1
ATOM 1602 O O . GLN A 1 195 ? -18.513 52.351 -2.401 1.00 32.62 195 GLN A O 1
ATOM 1607 N N . TRP A 1 196 ? -18.242 51.048 -4.205 1.00 35.00 196 TRP A N 1
ATOM 1608 C CA . TRP A 1 196 ? -19.456 51.504 -4.896 1.00 35.00 196 TRP A CA 1
ATOM 1609 C C . TRP A 1 196 ? -20.739 51.265 -4.089 1.00 35.00 196 TRP A C 1
ATOM 1611 O O . TRP A 1 196 ? -21.648 52.091 -4.115 1.00 35.00 196 TRP A O 1
ATOM 1621 N N . VAL A 1 197 ? -20.830 50.141 -3.369 1.00 51.38 197 VAL A N 1
ATOM 1622 C CA . VAL A 1 197 ? -21.977 49.844 -2.493 1.00 51.38 197 VAL A CA 1
ATOM 1623 C C . VAL A 1 197 ? -21.998 50.772 -1.276 1.00 51.38 197 VAL A C 1
ATOM 1625 O O . VAL A 1 197 ? -23.075 51.205 -0.881 1.00 51.38 197 VAL A O 1
ATOM 1628 N N . ARG A 1 198 ? -20.831 51.112 -0.715 1.00 45.09 198 ARG A N 1
ATOM 1629 C CA . ARG A 1 198 ? -20.705 52.016 0.438 1.00 45.09 198 ARG A CA 1
ATOM 1630 C C . ARG A 1 198 ? -21.045 53.464 0.074 1.00 45.09 198 ARG A C 1
ATOM 1632 O O . ARG A 1 198 ? -21.905 54.054 0.713 1.00 45.09 198 ARG A O 1
ATOM 1639 N N . GLU A 1 199 ? -20.484 53.975 -1.019 1.00 49.88 199 GLU A N 1
ATOM 1640 C CA . GLU A 1 199 ? -20.797 55.316 -1.543 1.00 49.88 199 GLU A CA 1
ATOM 1641 C C . GLU A 1 199 ? -22.268 55.423 -1.993 1.00 49.88 199 GLU A C 1
ATOM 1643 O O . GLU A 1 199 ? -22.901 56.471 -1.873 1.00 49.88 199 GLU A O 1
ATOM 1648 N N . GLY A 1 200 ? -22.847 54.326 -2.496 1.00 49.69 200 GLY A N 1
ATOM 1649 C CA . GLY A 1 200 ? -24.267 54.244 -2.846 1.00 49.69 200 GLY A CA 1
ATOM 1650 C C . GLY A 1 200 ? -25.221 54.119 -1.651 1.00 49.69 200 GLY A C 1
ATOM 1651 O O . GLY A 1 200 ? -26.422 54.324 -1.839 1.00 49.69 200 GLY A O 1
ATOM 1652 N N . ALA A 1 201 ? -24.717 53.767 -0.463 1.00 51.22 201 ALA A N 1
ATOM 1653 C CA . ALA A 1 201 ? -25.462 53.772 0.797 1.00 51.22 201 ALA A CA 1
ATOM 1654 C C . ALA A 1 201 ? -25.396 55.157 1.462 1.00 51.22 201 ALA A C 1
ATOM 1656 O O . ALA A 1 201 ? -26.434 55.699 1.817 1.00 51.22 201 ALA A O 1
ATOM 1657 N N . GLU A 1 202 ? -24.217 55.789 1.489 1.00 48.50 202 GLU A N 1
ATOM 1658 C CA . GLU A 1 202 ? -24.027 57.154 2.014 1.00 48.50 202 GLU A CA 1
ATOM 1659 C C . GLU A 1 202 ? -24.826 58.209 1.226 1.00 48.50 202 GLU A C 1
ATOM 1661 O O . GLU A 1 202 ? -25.342 59.160 1.802 1.00 48.50 202 GLU A O 1
ATOM 1666 N N . ARG A 1 203 ? -25.015 58.021 -0.089 1.00 50.31 203 ARG A N 1
ATOM 1667 C CA . ARG A 1 203 ? -25.894 58.890 -0.899 1.00 50.31 203 ARG A CA 1
ATOM 1668 C C . ARG A 1 203 ? -27.392 58.699 -0.648 1.00 50.31 203 ARG A C 1
ATOM 1670 O O . ARG A 1 203 ? -28.161 59.552 -1.076 1.00 50.31 203 ARG A O 1
ATOM 1677 N N . ARG A 1 204 ? -27.814 57.582 -0.045 1.00 46.56 204 ARG A N 1
ATOM 1678 C CA . ARG A 1 204 ? -29.217 57.380 0.360 1.00 46.56 204 ARG A CA 1
ATOM 1679 C C . ARG A 1 204 ? -29.474 57.971 1.742 1.00 46.56 204 ARG A C 1
ATOM 1681 O O . ARG A 1 204 ? -30.510 58.589 1.907 1.00 46.56 204 ARG A O 1
ATOM 1688 N N . ASP A 1 205 ? -28.508 57.862 2.654 1.00 46.59 205 ASP A N 1
ATOM 1689 C CA . ASP A 1 205 ? -28.545 58.513 3.975 1.00 46.59 205 ASP A CA 1
ATOM 1690 C C . ASP A 1 205 ? -28.551 60.049 3.862 1.00 46.59 205 ASP A C 1
ATOM 1692 O O . ASP A 1 205 ? -29.377 60.724 4.462 1.00 46.59 205 ASP A O 1
ATOM 1696 N N . ALA A 1 206 ? -27.706 60.624 2.997 1.00 46.59 206 ALA A N 1
ATOM 1697 C CA . ALA A 1 206 ? -27.663 62.078 2.790 1.00 46.59 206 ALA A CA 1
ATOM 1698 C C . ALA A 1 206 ? -28.885 62.653 2.039 1.00 46.59 206 ALA A C 1
ATOM 1700 O O . ALA A 1 206 ? -29.007 63.868 1.915 1.00 46.59 206 ALA A O 1
ATOM 1701 N N . GLY A 1 207 ? -29.753 61.799 1.484 1.00 45.38 207 GLY A N 1
ATOM 1702 C CA . GLY A 1 207 ? -30.984 62.212 0.804 1.00 45.38 207 GLY A CA 1
ATOM 1703 C C . GLY A 1 207 ? -32.212 62.275 1.716 1.00 45.38 207 GLY A C 1
ATOM 1704 O O . GLY A 1 207 ? -33.190 62.896 1.316 1.00 45.38 207 GLY A O 1
ATOM 1705 N N . ASP A 1 208 ? -32.149 61.658 2.903 1.00 45.69 208 ASP A N 1
ATOM 1706 C CA . ASP A 1 208 ? -33.233 61.631 3.904 1.00 45.69 208 ASP A CA 1
ATOM 1707 C C . ASP A 1 208 ? -32.987 62.620 5.065 1.00 45.69 208 ASP A C 1
ATOM 1709 O O . ASP A 1 208 ? -33.917 62.968 5.778 1.00 45.69 208 ASP A O 1
ATOM 1713 N N . ALA A 1 209 ? -31.759 63.131 5.232 1.00 43.06 209 ALA A N 1
ATOM 1714 C CA . ALA A 1 209 ? -31.411 64.084 6.298 1.00 43.06 209 ALA A CA 1
ATOM 1715 C C . ALA A 1 209 ? -31.636 65.571 5.939 1.00 43.06 209 ALA A C 1
ATOM 1717 O O . ALA A 1 209 ? -31.518 66.435 6.796 1.00 43.06 209 ALA A O 1
ATOM 1718 N N . VAL A 1 210 ? -31.967 65.900 4.683 1.00 43.72 210 VAL A N 1
ATOM 1719 C CA . VAL A 1 210 ? -32.179 67.302 4.243 1.00 43.72 210 VAL A CA 1
ATOM 1720 C C . VAL A 1 210 ? -33.642 67.751 4.416 1.00 43.72 210 VAL A C 1
ATOM 1722 O O . VAL A 1 210 ? -33.981 68.882 4.094 1.00 43.72 210 VAL A O 1
ATOM 1725 N N . SER A 1 211 ? -34.526 66.895 4.939 1.00 44.97 211 SER A N 1
ATOM 1726 C CA . SER A 1 211 ? -35.916 67.265 5.253 1.00 44.97 211 SER A CA 1
ATOM 1727 C C . SER A 1 211 ? -36.211 67.467 6.742 1.00 44.97 211 SER A C 1
ATOM 1729 O O . SER A 1 211 ? -37.347 67.796 7.055 1.00 44.97 211 SER A O 1
ATOM 1731 N N . GLU A 1 212 ? -35.237 67.286 7.642 1.00 46.06 212 GLU A N 1
ATOM 1732 C CA . GLU A 1 212 ? -35.450 67.433 9.098 1.00 46.06 212 GLU A CA 1
ATOM 1733 C C . GLU A 1 212 ? -34.659 68.597 9.739 1.00 46.06 212 GLU A C 1
ATOM 1735 O O . GLU A 1 212 ? -34.960 68.964 10.865 1.00 46.06 212 GLU A O 1
ATOM 1740 N N . GLU A 1 213 ? -33.723 69.250 9.033 1.00 42.38 213 GLU A N 1
ATOM 1741 C CA . GLU A 1 213 ? -32.910 70.354 9.598 1.00 42.38 213 GLU A CA 1
ATOM 1742 C C . GLU A 1 213 ? -33.383 71.776 9.203 1.00 42.38 213 GLU A C 1
ATOM 1744 O O . GLU A 1 213 ? -32.807 72.756 9.661 1.00 42.38 213 GLU A O 1
ATOM 1749 N N . GLU A 1 214 ? -34.448 71.929 8.398 1.00 42.94 214 GLU A N 1
ATOM 1750 C CA . GLU A 1 214 ? -35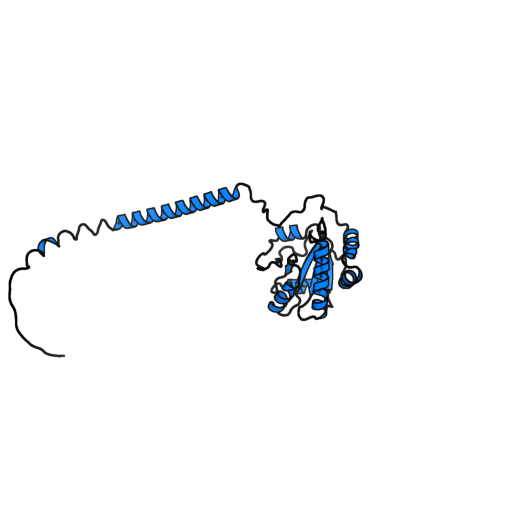.063 73.251 8.121 1.00 42.94 214 GLU A CA 1
ATOM 1751 C C . GLU A 1 214 ? -36.196 73.628 9.109 1.00 42.94 214 GLU A C 1
ATOM 1753 O O . GLU A 1 214 ? -36.741 74.724 8.999 1.00 42.94 214 GLU A O 1
ATOM 1758 N N . GLU A 1 215 ? -36.544 72.778 10.090 1.00 42.88 215 GLU A N 1
ATOM 1759 C CA . GLU A 1 215 ? 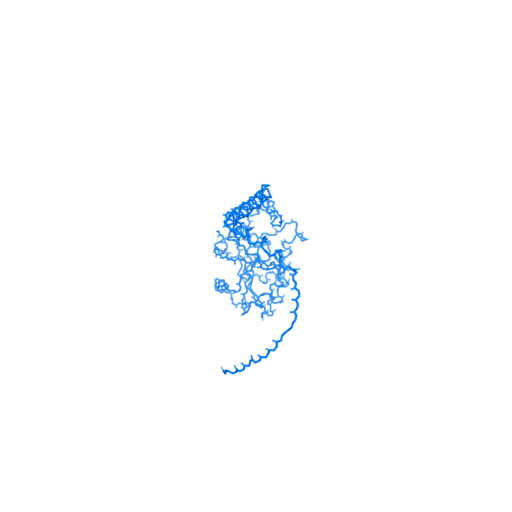-37.614 73.058 11.076 1.00 42.88 215 GLU A CA 1
ATOM 1760 C C . GLU A 1 215 ? -37.126 73.313 12.525 1.00 42.88 215 GLU A C 1
ATOM 1762 O O . GLU A 1 215 ? -37.946 73.687 13.359 1.00 42.88 215 GLU A O 1
ATOM 1767 N N . GLU A 1 216 ? -35.825 73.206 12.847 1.00 45.16 216 GLU A N 1
ATOM 1768 C CA . GLU A 1 216 ? -35.319 73.371 14.235 1.00 45.16 216 GLU A CA 1
ATOM 1769 C C . GLU A 1 216 ? -34.474 74.644 14.501 1.00 45.16 216 GLU A C 1
ATOM 1771 O O . GLU A 1 216 ? -34.213 74.964 15.658 1.00 45.16 216 GLU A O 1
ATOM 1776 N N . GLU A 1 217 ? -34.100 75.443 13.488 1.00 43.03 217 GLU A N 1
ATOM 1777 C CA . GLU A 1 217 ? -33.325 76.693 13.698 1.00 43.03 217 GLU A CA 1
ATOM 1778 C C . GLU A 1 217 ? -34.179 77.951 13.998 1.00 43.03 217 GLU A C 1
ATOM 1780 O O . GLU A 1 217 ? -33.618 79.012 14.272 1.00 43.03 217 GLU A O 1
ATOM 1785 N N . GLU A 1 218 ? -35.519 77.873 14.012 1.00 43.91 218 GLU A N 1
ATOM 1786 C CA . GLU A 1 218 ? -36.378 79.011 14.414 1.00 43.91 218 GLU A CA 1
ATOM 1787 C C . GLU A 1 218 ? -36.751 79.036 15.916 1.00 43.91 218 GLU A C 1
ATOM 1789 O O . GLU A 1 218 ? -37.255 80.057 16.384 1.00 43.91 218 GLU A O 1
ATOM 1794 N N . GLU A 1 219 ? -36.474 77.989 16.710 1.00 46.22 219 GLU A N 1
ATOM 1795 C CA . GLU A 1 219 ? -36.911 77.926 18.125 1.00 46.22 219 GLU A CA 1
ATOM 1796 C C . GLU A 1 219 ? -35.829 78.269 19.179 1.00 46.22 219 GLU A C 1
ATOM 1798 O O . GLU A 1 219 ? -36.172 78.525 20.334 1.00 46.22 219 GLU A O 1
ATOM 1803 N N . GLU A 1 220 ? -34.538 78.372 18.827 1.00 45.53 220 GLU A N 1
ATOM 1804 C CA . GLU A 1 220 ? -33.464 78.603 19.822 1.00 45.53 220 GLU A CA 1
ATOM 1805 C C . GLU A 1 220 ? -33.093 80.084 20.087 1.00 45.53 220 GLU A C 1
ATOM 1807 O O . GLU A 1 220 ? -32.415 80.372 21.077 1.00 45.53 220 GLU A O 1
ATOM 1812 N N . GLU A 1 221 ? -33.570 81.061 19.301 1.00 46.28 221 GLU A N 1
ATOM 1813 C CA . GLU A 1 221 ? -33.290 82.491 19.571 1.00 46.28 221 GLU A CA 1
ATOM 1814 C C . GLU A 1 221 ? -34.221 83.142 20.625 1.00 46.28 221 GLU A C 1
ATOM 1816 O O . GLU A 1 221 ? -33.921 84.239 21.109 1.00 46.28 221 GLU A O 1
ATOM 1821 N N . GLU A 1 222 ? -35.308 82.492 21.071 1.00 48.34 222 GLU A N 1
ATOM 1822 C CA . GLU A 1 222 ? -36.191 83.059 22.114 1.00 48.34 222 GLU A CA 1
ATOM 1823 C C . GLU A 1 222 ? -35.743 82.762 23.567 1.00 48.34 222 GLU A C 1
ATOM 1825 O O . GLU A 1 222 ? -36.145 83.481 24.491 1.00 48.34 222 GLU A O 1
ATOM 1830 N N . GLU A 1 223 ? -34.858 81.786 23.818 1.00 47.09 223 GLU A N 1
ATOM 1831 C CA . GLU A 1 223 ? -34.469 81.409 25.194 1.00 47.09 223 GLU A CA 1
ATOM 1832 C C . GLU A 1 223 ? -33.286 82.205 25.796 1.00 47.09 223 GLU A C 1
ATOM 1834 O O . GLU A 1 223 ? -33.096 82.198 27.020 1.00 47.09 223 GLU A O 1
ATOM 1839 N N . GLU A 1 224 ? -32.534 82.994 25.014 1.00 49.44 224 GLU A N 1
ATOM 1840 C CA . GLU A 1 224 ? -31.459 83.857 25.553 1.00 49.44 224 GLU A CA 1
ATOM 1841 C C . GLU A 1 224 ? -31.972 85.099 26.323 1.00 49.44 224 GLU A C 1
ATOM 1843 O O . GLU A 1 224 ? -31.200 85.822 26.964 1.00 49.44 224 GLU A O 1
ATOM 1848 N N . GLY A 1 225 ? -33.287 85.336 26.344 1.00 51.59 225 GLY A N 1
ATOM 1849 C CA . GLY A 1 225 ? -33.885 86.555 26.891 1.00 51.59 225 GLY A CA 1
ATOM 1850 C C . GLY A 1 225 ? -34.047 86.639 28.414 1.00 51.59 225 GLY A C 1
ATOM 1851 O O . GLY A 1 225 ? -34.149 87.752 28.931 1.00 51.59 225 GLY A O 1
ATOM 1852 N N . ASN A 1 226 ? -34.082 85.533 29.172 1.00 48.94 226 ASN A N 1
ATOM 1853 C CA . ASN A 1 226 ? -34.715 85.590 30.506 1.00 48.94 226 ASN A CA 1
ATOM 1854 C C . ASN A 1 226 ? -33.875 85.130 31.708 1.00 48.94 226 ASN A C 1
ATOM 1856 O O . ASN A 1 226 ? -34.405 84.665 32.718 1.00 48.94 226 ASN A O 1
ATOM 1860 N N . ARG A 1 227 ? -32.553 85.339 31.665 1.00 47.56 227 ARG A N 1
ATOM 1861 C CA . ARG A 1 227 ? -31.664 85.165 32.831 1.00 47.56 227 ARG A CA 1
ATOM 1862 C C . ARG A 1 227 ? -31.408 86.475 33.596 1.00 47.56 227 ARG A C 1
ATOM 1864 O O . ARG A 1 227 ? -30.261 86.830 33.848 1.00 47.56 227 ARG A O 1
ATOM 1871 N N . ARG A 1 228 ? -32.467 87.200 33.974 1.00 45.44 228 ARG A N 1
ATOM 1872 C CA . ARG A 1 228 ? -32.503 88.232 35.040 1.00 45.44 228 ARG A CA 1
ATOM 1873 C C . ARG A 1 228 ? -33.963 88.247 35.539 1.00 45.44 228 ARG A C 1
ATOM 1875 O O . ARG A 1 228 ? -34.834 88.588 34.760 1.00 45.44 228 ARG A O 1
ATOM 1882 N N . ILE A 1 229 ? -34.330 87.828 36.752 1.00 45.12 229 ILE A N 1
ATOM 1883 C CA . ILE A 1 229 ? -34.347 88.621 37.997 1.00 45.12 229 ILE A CA 1
ATOM 1884 C C . ILE A 1 229 ? -34.950 87.711 39.109 1.00 45.12 229 ILE A C 1
ATOM 1886 O O . ILE A 1 229 ? -35.974 87.079 38.881 1.00 45.12 229 ILE A O 1
ATOM 1890 N N . ASP A 1 230 ? -34.285 87.672 40.272 1.00 38.00 230 ASP A N 1
ATOM 1891 C CA . ASP A 1 230 ? -34.707 87.411 41.670 1.00 38.00 230 ASP A CA 1
ATOM 1892 C C . ASP A 1 230 ? -35.785 86.381 42.099 1.00 38.00 230 ASP A C 1
ATOM 1894 O O . ASP A 1 230 ? -36.931 86.396 41.670 1.00 38.00 230 ASP A O 1
ATOM 1898 N N . GLY A 1 231 ? -35.459 85.682 43.203 1.00 36.97 231 GLY A N 1
ATOM 1899 C CA . GLY A 1 231 ? -36.300 85.765 44.413 1.00 36.97 231 GLY A CA 1
ATOM 1900 C C . GLY A 1 231 ? -37.136 84.543 44.831 1.00 36.97 231 GLY A C 1
ATOM 1901 O O . GLY A 1 231 ? -38.294 84.413 44.470 1.00 36.97 231 GLY A O 1
ATOM 1902 N N . SER A 1 232 ? -36.545 83.719 45.705 1.00 35.94 232 SER A N 1
ATOM 1903 C CA . SER A 1 232 ? -37.117 82.774 46.705 1.00 35.94 232 SER A CA 1
ATOM 1904 C C . SER A 1 232 ? -38.437 83.215 47.406 1.00 35.94 232 SER A C 1
ATOM 1906 O O . SER A 1 232 ? -38.719 84.412 47.412 1.00 35.94 232 SER A O 1
ATOM 1908 N N . PRO A 1 233 ? -39.075 82.410 48.297 1.00 56.28 233 PRO A N 1
ATOM 1909 C CA . PRO A 1 233 ? -39.552 81.008 48.280 1.00 56.28 233 PRO A CA 1
ATOM 1910 C C . PRO A 1 233 ? -41.057 80.914 48.689 1.00 56.28 233 PRO A C 1
ATOM 1912 O O . PRO A 1 233 ? -41.674 81.935 48.952 1.00 56.28 233 PRO A O 1
ATOM 1915 N N . TYR A 1 234 ? -41.643 79.707 48.803 1.00 37.41 234 TYR A N 1
ATOM 1916 C CA . TYR A 1 234 ? -42.421 79.199 49.971 1.00 37.41 234 TYR A CA 1
ATOM 1917 C C . TYR A 1 234 ? -43.391 78.039 49.627 1.00 37.41 234 TYR A C 1
ATOM 1919 O O . TYR A 1 234 ? -44.230 78.141 48.745 1.00 37.41 234 TYR A O 1
ATOM 1927 N N . ALA A 1 235 ? -43.301 76.999 50.468 1.00 40.03 235 ALA A N 1
ATOM 1928 C CA . ALA A 1 235 ? -44.382 76.257 51.139 1.00 40.03 235 ALA A CA 1
ATOM 1929 C C . ALA A 1 235 ? -45.407 75.375 50.378 1.00 40.03 235 ALA A C 1
ATOM 1931 O O . ALA A 1 235 ? -46.356 75.851 49.773 1.00 40.03 235 ALA A O 1
ATOM 1932 N N . ALA A 1 236 ? -45.317 74.085 50.739 1.00 41.56 236 ALA A N 1
ATOM 1933 C CA . ALA A 1 236 ? -46.327 73.298 51.473 1.00 41.56 236 ALA A CA 1
ATOM 1934 C C . ALA A 1 236 ? -47.471 72.575 50.738 1.00 41.56 236 ALA A C 1
ATOM 1936 O O . ALA A 1 236 ? -48.196 73.141 49.934 1.00 41.56 236 ALA A O 1
ATOM 1937 N N . GLY A 1 237 ? -47.703 71.346 51.232 1.00 39.09 237 GLY A N 1
ATOM 1938 C CA . GLY A 1 237 ? -48.941 70.563 51.126 1.00 39.09 237 GLY A CA 1
ATOM 1939 C C . GLY A 1 237 ? -49.090 69.850 49.783 1.00 39.09 237 GLY A C 1
ATOM 1940 O O . GLY A 1 237 ? -49.023 70.480 48.748 1.00 39.09 237 GLY A O 1
ATOM 1941 N N . GLY A 1 238 ? -49.294 68.543 49.682 1.00 38.97 238 GLY A N 1
ATOM 1942 C CA . GLY A 1 238 ? -49.837 67.590 50.635 1.00 38.97 238 GLY A CA 1
ATOM 1943 C C . GLY A 1 238 ? -50.760 66.615 49.889 1.00 38.97 238 GLY A C 1
ATOM 1944 O O . GLY A 1 238 ? -51.367 66.985 48.894 1.00 38.97 238 GLY A O 1
ATOM 1945 N N . VAL A 1 239 ? -50.908 65.424 50.475 1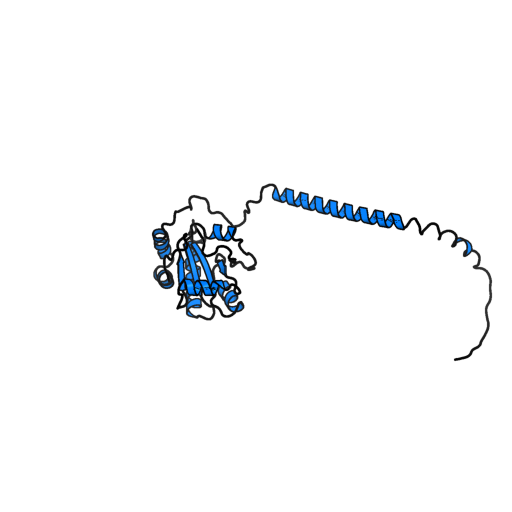.00 47.56 239 VAL A N 1
ATOM 1946 C CA . VAL A 1 239 ? -52.099 64.555 50.411 1.00 47.56 239 VAL A CA 1
ATOM 1947 C C . VAL A 1 239 ? -52.240 63.580 49.217 1.00 47.56 239 VAL A C 1
ATOM 1949 O O . VAL A 1 239 ? -52.517 63.963 48.091 1.00 47.56 239 VAL A O 1
ATOM 1952 N N . THR A 1 240 ? -52.011 62.299 49.563 1.00 46.78 240 THR A N 1
ATOM 1953 C CA . THR A 1 240 ? -52.810 61.053 49.369 1.00 46.78 240 THR A CA 1
ATOM 1954 C C . THR A 1 240 ? -53.769 60.965 48.170 1.00 46.78 240 THR A C 1
ATOM 1956 O O . THR A 1 240 ? -54.489 61.914 47.896 1.00 46.78 240 THR A O 1
ATOM 1959 N N . SER A 1 241 ? -53.954 59.834 47.488 1.00 48.91 241 SER A N 1
ATOM 1960 C CA . SER A 1 241 ? -53.935 58.414 47.880 1.00 48.91 241 SER A CA 1
ATOM 1961 C C . SER A 1 241 ? -53.721 57.542 46.647 1.00 48.91 241 SER A C 1
ATOM 1963 O O . SER A 1 241 ? -54.057 58.017 45.542 1.00 48.91 241 SER A O 1
#

Foldseek 3Di:
DPPLQQVHWKFFLAPVSPDTDDNVRVCVLLALAKEKEWEAWLVDPVQVVLLLLVQVLQCCQAPCVNDVDHHSYAYEYQYPYPDQVRVNVSSVSHDRRHIYHHPPDPVSVVVCVVLVPDDPGFIFIAASVRHTPDSGCSVVCVPPRNNVVVVVCVSSVRDPPPVPPPPPPPDDDVDPPCNVVVVVVVVVVVVVVVVVVVVVVVVVVVVVVVVPPVPPPVPPVVPVPDPDDDDDDDDDDDDDD

Sequence (241 aa):
MVDLFVDRVLVKNNTDQDELDTEREIVMRLQNRILMLYFASAACESCQQFAPTLTDFFERLTDEFYVDRGAQLVLLYISLDQSEEQQESFLKKLPKKCLFLAYEDPYRRELKAMFNVEELPTVVVLRPDCSILIPNAVKEILCQGPDCYRNWQEAAELIDRNFMISEDFEGKSMRSLSDPVRRLKAEREKGRRVQWVREGAERRDAGDAVSEEEEEEEEEEEEEGNRRIDGSPYAAGGVTS